Protein AF-A0A7S3CIC9-F1 (afdb_monomer)

Foldseek 3Di:
DLVQLVVLQVVLVVCVVVVVLVSSLVSLVVSLVVLVVCCVPPPDDNLVSLVRGCNLVSLQSNLVSCVVVLVLVSSLVSLVVSLVSLVVNQVVVVVVVVVVCVVPVDDDDDPPRVVVSLLSNLSSLQSNLVSCVSVVVLVVSLVSLVVSLVSCCVRVNDPDPSNVVSVVVSVVSVVVNVVVVVVVVVVVVVVVD

InterPro domains:
  IPR011990 Tetratricopeptide-like helical domain superfamily [G3DSA:1.25.40.10] (1-94)
  IPR011990 Tetratricopeptide-like helical domain superfamily [G3DSA:1.25.40.10] (119-185)
  IPR011990 Tetratricopeptide-like helical domain superfamily [SSF48452] (4-155)
  IPR019734 Tetratricopeptide repeat [SM00028] (5-38)
  IPR019734 Tetratricopeptide repeat [SM00028] (56-89)
  IPR019734 Tetratricopeptide repeat [SM00028] (122-155)

Nearest PDB structures (foldseek):
  5o01-assembly2_B  TM=8.161E-01  e=2.458E-03  Prosthecobacter vanneervenii
  8rtc-assembly2_B  TM=7.709E-01  e=5.037E-03  Bacillus phage phi3T
  6ejn-assembly1_A  TM=7.224E-01  e=4.801E-03  Mus musculus
  3rib-assembly2_B  TM=4.878E-01  e=4.364E-03  Homo sapiens
  5mgx-assembly3_G  TM=6.729E-01  e=1.182E-01  Homo sapiens

Mean predicted aligned error: 8.25 Å

Solvent-accessible surface area (backbone atoms only — not comparable to full-atom values): 10087 Å² total; per-residue (Å²): 111,71,72,52,28,56,49,24,45,52,49,17,56,52,28,45,76,69,68,39,47,70,60,15,47,56,28,39,52,54,18,46,52,51,48,51,50,47,70,76,68,52,93,61,57,70,66,66,47,56,78,73,48,60,63,38,60,52,24,45,53,46,16,57,47,29,44,76,68,69,38,36,72,62,14,31,53,29,16,51,52,18,41,51,49,46,49,53,53,54,50,52,52,52,54,53,52,55,56,57,48,70,77,66,76,62,80,93,67,82,81,78,64,62,63,66,60,56,48,51,46,28,50,25,31,38,49,34,14,53,28,26,46,77,70,66,38,52,72,59,12,53,53,28,24,48,51,17,22,52,49,25,37,75,74,65,29,76,85,32,69,66,21,49,50,36,48,50,50,37,53,53,49,50,55,54,49,51,53,52,53,54,55,50,54,54,52,55,58,67,72,74,111

Radius of gyration: 19.9 Å; Cα contacts (8 Å, |Δi|>4): 188; chains: 1; bounding box: 41×41×66 Å

Sequence (193 aa):
DKYRAVTYNNFACIFRRTKKLRSALSYLEKALEIEYHYLHYSHESVDDCLQVLNPTDIHLNICAILSQMGKHELALQHSMKALILIQDELITKIFTHEQAQIDEGQPVTEIKKPEDRLTVLCIAYHNIAVEQEFLKQYQASLTSYAKAAQSAHKFLGAEHAMTQNLSEVLNQATHKIAQVILKQQSRQKSSAN

pLDDT: mean 83.15, std 16.08, range [35.66, 98.31]

Organism: NCBI:txid1082188

Structure (mmCIF, N/CA/C/O backbone):
data_AF-A0A7S3CIC9-F1
#
_entry.id   AF-A0A7S3CIC9-F1
#
loop_
_atom_site.group_PDB
_atom_site.id
_atom_site.type_symbol
_atom_site.label_atom_id
_atom_site.label_alt_id
_atom_site.label_comp_id
_atom_site.label_asym_id
_atom_site.label_entity_id
_atom_site.label_seq_id
_atom_site.pdbx_PDB_ins_code
_atom_site.Cartn_x
_atom_site.Cartn_y
_atom_site.Cartn_z
_atom_site.occupancy
_atom_site.B_iso_or_equiv
_atom_site.auth_seq_id
_atom_site.auth_comp_id
_atom_site.auth_asym_id
_atom_site.auth_atom_id
_atom_site.pdbx_PDB_model_num
ATOM 1 N N . ASP A 1 1 ? 12.903 -17.703 -15.090 1.00 65.81 1 ASP A N 1
ATOM 2 C CA . ASP A 1 1 ? 12.261 -17.408 -13.784 1.00 65.81 1 ASP A CA 1
ATOM 3 C C . ASP A 1 1 ? 11.392 -16.150 -13.716 1.00 65.81 1 ASP A C 1
ATOM 5 O O . ASP A 1 1 ? 10.373 -16.197 -13.043 1.00 65.81 1 ASP A O 1
ATOM 9 N N . LYS A 1 2 ? 11.665 -15.070 -14.458 1.00 65.44 2 LYS A N 1
ATOM 10 C CA . LYS A 1 2 ? 10.814 -13.855 -14.504 1.00 65.44 2 LYS A CA 1
ATOM 11 C C . LYS A 1 2 ? 9.307 -14.104 -14.732 1.00 65.44 2 LYS A C 1
ATOM 13 O O . LYS A 1 2 ? 8.466 -13.632 -13.974 1.00 65.44 2 LYS A O 1
ATOM 18 N N . TYR A 1 3 ? 8.936 -14.929 -15.717 1.00 75.19 3 TYR A N 1
ATOM 19 C CA . TYR A 1 3 ? 7.525 -15.286 -15.965 1.00 75.19 3 TYR A CA 1
ATOM 20 C C . TYR A 1 3 ? 6.860 -16.021 -14.791 1.00 75.19 3 TYR A C 1
ATOM 22 O O . TYR A 1 3 ? 5.637 -15.989 -14.636 1.00 75.19 3 TYR A O 1
ATOM 30 N N . ARG A 1 4 ? 7.657 -16.669 -13.935 1.00 81.38 4 ARG A N 1
ATOM 31 C CA . ARG A 1 4 ? 7.179 -17.367 -12.742 1.00 81.38 4 ARG A CA 1
ATOM 32 C C . ARG A 1 4 ? 6.761 -16.375 -11.654 1.00 81.38 4 ARG A C 1
ATOM 34 O O . ARG A 1 4 ? 5.729 -16.605 -11.031 1.00 81.38 4 ARG A O 1
ATOM 41 N N . ALA A 1 5 ? 7.478 -15.261 -11.485 1.00 80.38 5 ALA A N 1
ATOM 42 C CA . ALA A 1 5 ? 7.088 -14.192 -10.562 1.00 80.38 5 ALA A CA 1
ATOM 43 C C . ALA A 1 5 ? 5.749 -13.550 -10.969 1.00 80.38 5 ALA A C 1
ATOM 45 O O . ALA A 1 5 ? 4.830 -13.464 -10.153 1.00 80.38 5 ALA A O 1
ATOM 46 N N . VAL A 1 6 ? 5.579 -13.233 -12.259 1.00 80.19 6 VAL A N 1
ATOM 47 C CA . VAL A 1 6 ? 4.303 -12.737 -12.814 1.00 80.19 6 VAL A CA 1
ATOM 48 C C . VAL A 1 6 ? 3.170 -13.744 -12.589 1.00 80.19 6 VAL A C 1
ATOM 50 O O . VAL A 1 6 ? 2.080 -13.386 -12.142 1.00 80.19 6 VAL A O 1
ATOM 53 N N . THR A 1 7 ? 3.436 -15.028 -12.837 1.00 85.38 7 THR A N 1
ATOM 54 C CA . THR A 1 7 ? 2.459 -16.105 -12.612 1.00 85.38 7 THR A CA 1
ATOM 55 C C . THR A 1 7 ? 2.051 -16.198 -11.140 1.00 85.38 7 THR A C 1
ATOM 57 O O . THR A 1 7 ? 0.864 -16.312 -10.834 1.00 85.38 7 THR A O 1
ATOM 60 N N . TYR A 1 8 ? 3.005 -16.103 -10.212 1.00 87.62 8 TYR A N 1
ATOM 61 C CA . TYR A 1 8 ? 2.720 -16.102 -8.779 1.00 87.62 8 TYR A CA 1
ATOM 62 C C . TYR A 1 8 ? 1.931 -14.871 -8.327 1.00 87.62 8 TYR A C 1
ATOM 64 O O . TYR A 1 8 ? 1.008 -15.017 -7.523 1.00 87.62 8 TYR A O 1
ATOM 72 N N . ASN A 1 9 ? 2.207 -13.691 -8.886 1.00 82.56 9 ASN A N 1
ATOM 73 C CA . ASN A 1 9 ? 1.415 -12.488 -8.626 1.00 82.56 9 ASN A CA 1
ATOM 74 C C . ASN A 1 9 ? -0.043 -12.662 -9.102 1.00 82.56 9 ASN A C 1
ATOM 76 O O . ASN A 1 9 ? -0.995 -12.403 -8.362 1.00 82.56 9 ASN A O 1
ATOM 80 N N . ASN A 1 10 ? -0.241 -13.234 -10.293 1.00 85.88 10 ASN A N 1
ATOM 81 C CA . ASN A 1 10 ? -1.576 -13.548 -10.806 1.00 85.88 10 ASN A CA 1
ATOM 82 C C . ASN A 1 10 ? -2.309 -14.579 -9.936 1.00 85.88 10 ASN A C 1
ATOM 84 O O . ASN A 1 10 ? -3.487 -14.391 -9.612 1.00 85.88 10 ASN A O 1
ATOM 88 N N . PHE A 1 11 ? -1.621 -15.637 -9.493 1.00 88.44 11 PHE A N 1
ATOM 89 C CA . PHE A 1 11 ? -2.202 -16.589 -8.548 1.00 88.44 11 PHE A CA 1
ATOM 90 C C . PHE A 1 11 ? -2.595 -15.915 -7.241 1.00 88.44 11 PHE A C 1
ATOM 92 O O . PHE A 1 11 ? -3.697 -16.158 -6.754 1.00 88.44 11 PHE A O 1
ATOM 99 N N . ALA A 1 12 ? -1.764 -15.033 -6.694 1.00 87.75 12 ALA A N 1
ATOM 100 C CA . ALA A 1 12 ? -2.108 -14.301 -5.486 1.00 87.75 12 ALA A CA 1
ATOM 101 C C . ALA A 1 12 ? -3.383 -13.465 -5.649 1.00 87.75 12 ALA A C 1
ATOM 103 O O . ALA A 1 12 ? -4.251 -13.506 -4.776 1.00 87.75 12 ALA A O 1
ATOM 104 N N . CYS A 1 13 ? -3.557 -12.786 -6.786 1.00 84.56 13 CYS A N 1
ATOM 105 C CA . CYS A 1 13 ? -4.791 -12.066 -7.105 1.00 84.56 13 CYS A CA 1
ATOM 106 C C . CYS A 1 13 ? -6.021 -12.990 -7.129 1.00 84.56 13 CYS A C 1
ATOM 108 O O . CYS A 1 13 ? -7.062 -12.650 -6.557 1.00 84.56 13 CYS A O 1
ATOM 110 N N . ILE A 1 14 ? -5.905 -14.178 -7.733 1.00 90.25 14 ILE A N 1
ATOM 111 C CA . ILE A 1 14 ? -6.978 -15.186 -7.750 1.00 90.25 14 ILE A CA 1
ATOM 112 C C . ILE A 1 14 ? -7.270 -15.681 -6.327 1.00 90.25 14 ILE A C 1
ATOM 114 O O . ILE A 1 14 ? -8.418 -15.657 -5.880 1.00 90.25 14 ILE A O 1
ATOM 118 N N . PHE A 1 15 ? -6.241 -16.068 -5.571 1.00 89.62 15 PHE A N 1
ATOM 119 C CA . PHE A 1 15 ? -6.404 -16.570 -4.209 1.00 89.62 15 PHE A CA 1
ATOM 120 C C . PHE A 1 15 ? -6.994 -15.513 -3.268 1.00 89.62 15 PHE A C 1
ATOM 122 O O . PHE A 1 15 ? -7.863 -15.851 -2.459 1.00 89.62 15 PHE A O 1
ATOM 129 N N . ARG A 1 16 ? -6.625 -14.236 -3.438 1.00 86.31 16 ARG A N 1
ATOM 130 C CA . ARG A 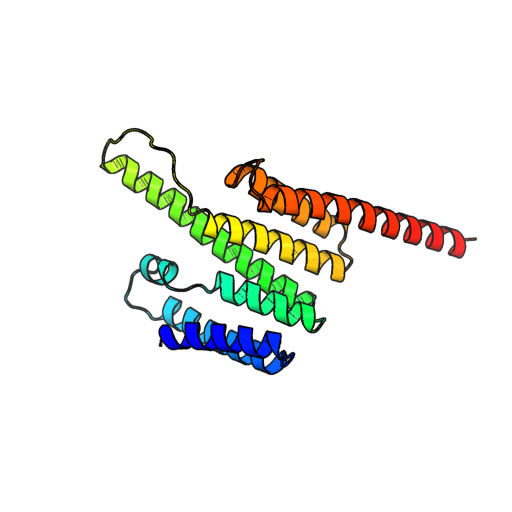1 16 ? -7.226 -13.096 -2.731 1.00 86.31 16 ARG A CA 1
ATOM 131 C C . ARG A 1 16 ? -8.729 -13.005 -3.002 1.00 86.31 16 ARG A C 1
ATOM 133 O O . ARG A 1 16 ? -9.505 -12.923 -2.054 1.00 86.31 16 ARG A O 1
ATOM 140 N N . ARG A 1 17 ? -9.159 -13.114 -4.268 1.00 88.31 17 ARG A N 1
ATOM 141 C CA . ARG A 1 17 ? -10.592 -13.132 -4.642 1.00 88.31 17 ARG A CA 1
ATOM 142 C C . ARG A 1 17 ? -11.339 -14.327 -4.042 1.00 88.31 17 ARG A C 1
ATOM 144 O O . ARG A 1 17 ? -12.485 -14.184 -3.632 1.00 88.31 17 ARG A O 1
ATOM 151 N N . THR A 1 18 ? -10.681 -15.479 -3.910 1.00 91.31 18 THR A N 1
ATOM 152 C CA . THR A 1 18 ? -11.256 -16.675 -3.256 1.00 91.31 18 THR A CA 1
ATOM 153 C C . THR A 1 18 ? -11.174 -16.662 -1.720 1.00 91.31 18 THR A C 1
ATOM 155 O O . THR A 1 18 ? -11.449 -17.680 -1.089 1.00 91.31 18 THR A O 1
ATOM 158 N N . LYS A 1 19 ? -10.777 -15.538 -1.099 1.00 87.38 19 LYS A N 1
ATOM 159 C CA . LYS A 1 19 ? -10.573 -15.374 0.357 1.00 87.38 19 LYS A CA 1
ATOM 160 C C . LYS A 1 19 ? -9.531 -16.317 0.983 1.00 87.38 19 LYS A C 1
ATOM 162 O O . LYS A 1 19 ? -9.429 -16.417 2.205 1.00 87.38 19 LYS A O 1
ATOM 167 N N . LYS A 1 20 ? -8.688 -16.967 0.177 1.00 92.12 20 LYS A N 1
ATOM 168 C CA . LYS A 1 20 ? -7.573 -17.812 0.638 1.00 92.12 20 LYS A CA 1
ATOM 169 C C . LYS A 1 20 ? -6.322 -16.960 0.872 1.00 92.12 20 LYS A C 1
ATOM 171 O O . LYS A 1 20 ? -5.304 -17.120 0.200 1.00 92.12 20 LYS A O 1
ATOM 176 N N . LEU A 1 21 ? -6.408 -16.039 1.834 1.00 92.44 21 LEU A N 1
ATOM 177 C CA . LEU A 1 21 ? -5.408 -14.981 2.050 1.00 92.44 21 LEU A CA 1
ATOM 178 C C . LEU A 1 21 ? -4.006 -15.515 2.377 1.00 92.44 21 LEU A C 1
ATOM 180 O O . LEU A 1 21 ? -3.025 -15.006 1.850 1.00 92.44 21 LEU A O 1
ATOM 184 N N . ARG A 1 22 ? -3.896 -16.588 3.174 1.00 93.00 22 ARG A N 1
ATOM 185 C CA . ARG A 1 22 ? -2.594 -17.207 3.495 1.00 93.00 22 ARG A CA 1
ATOM 186 C C . ARG A 1 22 ? -1.901 -17.788 2.262 1.00 93.00 22 ARG A C 1
ATOM 188 O O . ARG A 1 22 ? -0.700 -17.614 2.096 1.00 93.00 22 ARG A O 1
ATOM 195 N N . SER A 1 23 ? -2.658 -18.457 1.391 1.00 91.75 23 SER A N 1
ATOM 196 C CA . SER A 1 23 ? -2.123 -18.979 0.132 1.00 91.75 23 SER A CA 1
ATOM 197 C C . SER A 1 23 ? -1.699 -17.835 -0.782 1.00 91.75 23 SER A C 1
ATOM 199 O O . SER A 1 23 ? -0.604 -17.881 -1.328 1.00 91.75 23 SER A O 1
ATOM 201 N N . ALA A 1 24 ? -2.525 -16.788 -0.893 1.00 92.62 24 ALA A N 1
ATOM 202 C CA . ALA A 1 24 ? -2.194 -15.597 -1.671 1.00 92.62 24 ALA A CA 1
ATOM 203 C C . ALA A 1 24 ? -0.882 -14.950 -1.201 1.00 92.62 24 ALA A C 1
ATOM 205 O O . ALA A 1 24 ? -0.019 -14.664 -2.026 1.00 92.62 24 ALA A O 1
ATOM 206 N N . LEU A 1 25 ? -0.708 -14.795 0.116 1.00 93.12 25 LEU A N 1
ATOM 207 C CA . LEU A 1 25 ? 0.517 -14.262 0.710 1.00 93.12 25 LEU A CA 1
ATOM 208 C C . LEU A 1 25 ? 1.736 -15.127 0.365 1.00 93.12 25 LEU A C 1
ATOM 210 O O . LEU A 1 25 ? 2.719 -14.597 -0.135 1.00 93.12 25 LEU A O 1
ATOM 214 N N . SER A 1 26 ? 1.639 -16.451 0.525 1.00 94.38 26 SER A N 1
ATOM 215 C CA . SER A 1 26 ? 2.744 -17.365 0.199 1.00 94.38 26 SER A CA 1
ATOM 216 C C . SER A 1 26 ? 3.160 -17.292 -1.275 1.00 94.38 26 SER A C 1
ATOM 218 O O . SER A 1 26 ? 4.343 -17.404 -1.591 1.00 94.38 26 SER A O 1
ATOM 220 N N . TYR A 1 27 ? 2.211 -17.093 -2.196 1.00 93.38 27 TYR A N 1
ATOM 221 C CA . TYR A 1 27 ? 2.549 -16.886 -3.605 1.00 93.38 27 TYR A CA 1
ATOM 222 C C . TYR A 1 27 ? 3.241 -15.542 -3.844 1.00 93.38 27 TYR A C 1
ATOM 224 O O . TYR A 1 27 ? 4.204 -15.507 -4.604 1.00 93.38 27 TYR A O 1
ATOM 232 N N . LEU A 1 28 ? 2.819 -14.461 -3.181 1.00 92.12 28 LEU A N 1
ATOM 233 C CA . LEU A 1 28 ? 3.515 -13.173 -3.296 1.00 92.12 28 LEU A CA 1
ATOM 234 C C . LEU A 1 28 ? 4.910 -13.199 -2.679 1.00 92.12 28 LEU A C 1
ATOM 236 O O . LEU A 1 28 ? 5.813 -12.614 -3.256 1.00 92.12 28 LEU A O 1
ATOM 240 N N . GLU A 1 29 ? 5.110 -13.893 -1.560 1.00 92.69 29 GLU A N 1
ATOM 241 C CA . GLU A 1 29 ? 6.437 -14.069 -0.955 1.00 92.69 29 GLU A CA 1
ATOM 242 C C . GLU A 1 29 ? 7.383 -14.805 -1.914 1.00 92.69 29 GLU A C 1
ATOM 244 O O . GLU A 1 29 ? 8.506 -14.358 -2.125 1.00 92.69 29 GLU A O 1
ATOM 249 N N . LYS A 1 30 ? 6.900 -15.859 -2.587 1.00 91.25 30 LYS A N 1
ATOM 250 C CA . LYS A 1 30 ? 7.663 -16.561 -3.636 1.00 91.25 30 LYS A CA 1
ATOM 251 C C . LYS A 1 30 ? 7.939 -15.685 -4.855 1.00 91.25 30 LYS A C 1
ATOM 253 O O . LYS A 1 30 ? 9.003 -15.796 -5.454 1.00 91.25 30 LYS A O 1
ATOM 258 N N . ALA A 1 31 ? 6.980 -14.848 -5.259 1.00 89.75 31 ALA A N 1
ATOM 259 C CA . ALA A 1 31 ? 7.197 -13.886 -6.336 1.00 89.75 31 ALA A CA 1
ATOM 260 C C . ALA A 1 31 ? 8.296 -12.890 -5.944 1.00 89.75 31 ALA A C 1
ATOM 262 O O . ALA A 1 31 ? 9.228 -12.677 -6.709 1.00 89.75 31 ALA A O 1
ATOM 263 N N . LEU A 1 32 ? 8.218 -12.353 -4.726 1.00 89.19 32 LEU A N 1
ATOM 264 C CA . LEU A 1 32 ? 9.162 -11.380 -4.192 1.00 89.19 32 LEU A CA 1
ATOM 265 C C . LEU A 1 32 ? 10.580 -11.954 -4.063 1.00 89.19 32 LEU A C 1
ATOM 267 O O . LEU A 1 32 ? 11.547 -11.272 -4.382 1.00 89.19 32 LEU A O 1
ATOM 271 N N . GLU A 1 33 ? 10.709 -13.212 -3.638 1.00 88.38 33 GLU A N 1
ATOM 272 C CA . GLU A 1 33 ? 11.991 -13.919 -3.563 1.00 88.38 33 GLU A CA 1
ATOM 273 C C . GLU A 1 33 ? 12.666 -14.024 -4.938 1.00 88.38 33 GLU A C 1
ATOM 275 O O . GLU A 1 33 ? 13.853 -13.729 -5.064 1.00 88.38 33 GLU A O 1
ATOM 280 N N . ILE A 1 34 ? 11.906 -14.375 -5.983 1.00 85.25 34 ILE A N 1
ATOM 281 C CA . ILE A 1 34 ? 12.421 -14.447 -7.359 1.00 85.25 34 ILE A CA 1
ATOM 282 C C . ILE A 1 34 ? 12.885 -13.067 -7.836 1.00 85.25 34 ILE A C 1
ATOM 284 O O . ILE A 1 34 ? 13.943 -12.952 -8.454 1.00 85.25 34 ILE A O 1
ATOM 288 N N . GLU A 1 35 ? 12.109 -12.025 -7.543 1.00 82.25 35 GLU A N 1
ATOM 289 C CA . GLU A 1 35 ? 12.404 -10.660 -7.981 1.00 82.25 35 GLU A CA 1
ATOM 290 C C . GLU A 1 35 ? 13.666 -10.120 -7.300 1.00 82.25 35 GLU A C 1
ATOM 292 O O . GLU A 1 35 ? 14.555 -9.594 -7.969 1.00 82.25 35 GLU A O 1
ATOM 297 N N . TYR A 1 36 ? 13.815 -10.336 -5.989 1.00 82.31 36 TYR A N 1
ATOM 298 C CA . TYR A 1 36 ? 15.044 -9.975 -5.284 1.00 82.31 36 TYR A CA 1
ATOM 299 C C . TYR A 1 36 ? 16.241 -10.804 -5.732 1.00 82.31 36 TYR A C 1
ATOM 301 O O . TYR A 1 36 ? 17.326 -10.248 -5.878 1.00 82.31 36 TYR A O 1
ATOM 309 N N . HIS A 1 37 ? 16.077 -12.104 -5.975 1.00 82.50 37 HIS A N 1
ATOM 310 C CA . HIS A 1 37 ? 17.171 -12.924 -6.485 1.00 82.50 37 HIS A CA 1
ATOM 311 C C . HIS A 1 37 ? 17.685 -12.377 -7.823 1.00 82.50 37 HIS A C 1
ATOM 313 O O . HIS A 1 37 ? 18.890 -12.295 -8.043 1.00 82.50 37 HIS A O 1
ATOM 319 N N . TYR A 1 38 ? 16.785 -11.950 -8.708 1.00 75.12 38 TYR A N 1
ATOM 320 C CA . TYR A 1 38 ? 17.188 -11.352 -9.976 1.00 75.12 38 TYR A CA 1
ATOM 321 C C . TYR A 1 38 ? 17.893 -10.005 -9.775 1.00 75.12 38 TYR A C 1
ATOM 323 O O . TYR A 1 38 ? 18.931 -9.777 -10.387 1.00 75.12 38 TYR A O 1
ATOM 331 N N . LEU A 1 39 ? 17.412 -9.157 -8.860 1.00 70.25 39 LEU A N 1
ATOM 332 C CA . LEU A 1 39 ? 18.057 -7.877 -8.543 1.00 70.25 39 LEU A CA 1
ATOM 333 C C . LEU A 1 39 ? 19.507 -8.032 -8.040 1.00 70.25 39 LEU A C 1
ATOM 335 O O . LEU A 1 39 ? 20.339 -7.181 -8.328 1.00 70.25 39 LEU A O 1
ATOM 339 N N . HIS A 1 40 ? 19.820 -9.103 -7.300 1.00 69.62 40 HIS A N 1
ATOM 340 C CA . HIS A 1 40 ? 21.146 -9.296 -6.692 1.00 69.62 40 HIS A CA 1
ATOM 341 C C . HIS A 1 40 ? 22.135 -10.095 -7.556 1.00 69.62 40 HIS A C 1
ATOM 343 O O . HIS A 1 40 ? 23.341 -9.946 -7.371 1.00 69.62 40 HIS A O 1
ATOM 349 N N . TYR A 1 41 ? 21.653 -10.963 -8.454 1.00 65.88 41 TYR A N 1
ATOM 350 C CA . TYR A 1 41 ? 22.496 -11.934 -9.175 1.00 65.88 41 TYR A CA 1
ATOM 351 C C . TYR A 1 41 ? 22.443 -11.819 -10.704 1.00 65.88 41 TYR A C 1
ATOM 353 O O . TYR A 1 41 ? 23.083 -12.611 -11.397 1.00 65.88 41 TYR A O 1
ATOM 361 N N . SER A 1 42 ? 21.674 -10.881 -11.256 1.00 61.56 42 SER A N 1
ATOM 362 C CA . SER A 1 42 ? 21.683 -10.632 -12.700 1.00 61.56 42 SER A CA 1
ATOM 363 C C . SER A 1 42 ? 22.986 -9.945 -13.130 1.00 61.56 42 SER A C 1
ATOM 365 O O . SER A 1 42 ? 23.517 -9.081 -12.441 1.00 61.56 42 SER A O 1
ATOM 367 N N . HIS A 1 43 ? 23.515 -10.365 -14.284 1.00 56.31 43 HIS A N 1
ATOM 368 C CA . HIS A 1 43 ? 24.653 -9.728 -14.966 1.00 56.31 43 HIS A CA 1
ATOM 369 C C . HIS A 1 43 ? 24.235 -8.501 -15.799 1.00 56.31 43 HIS A C 1
ATOM 371 O O . HIS A 1 43 ? 25.087 -7.841 -16.393 1.00 56.31 43 HIS A O 1
ATOM 377 N N . GLU A 1 44 ? 22.931 -8.238 -15.880 1.00 59.34 44 GLU A N 1
ATOM 378 C CA . GLU A 1 44 ? 22.354 -7.052 -16.507 1.00 59.34 44 GLU A CA 1
ATOM 379 C C . GLU A 1 44 ? 22.549 -5.840 -15.587 1.00 59.34 44 GLU A C 1
ATOM 381 O O . GLU A 1 44 ? 22.735 -5.984 -14.375 1.00 59.34 44 GLU A O 1
ATOM 386 N N . SER A 1 45 ? 22.548 -4.633 -16.159 1.00 57.00 45 S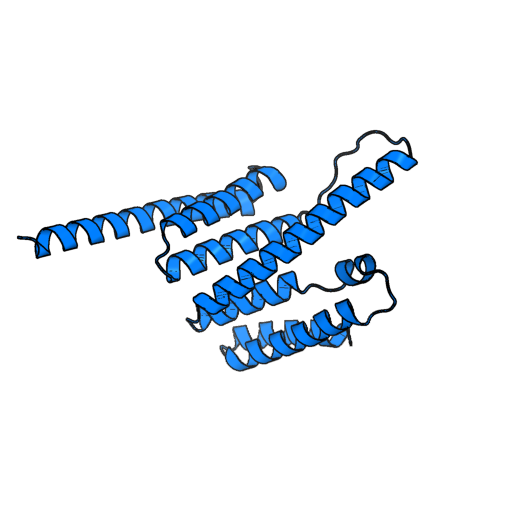ER A N 1
ATOM 387 C CA . SER A 1 45 ? 22.611 -3.427 -15.340 1.00 57.00 45 SER A CA 1
ATOM 388 C C . SER A 1 45 ? 21.411 -3.409 -14.380 1.00 57.00 45 SER A C 1
ATOM 390 O O . SER A 1 45 ? 20.311 -3.835 -14.736 1.00 57.00 45 SER A O 1
ATOM 392 N N . VAL A 1 46 ? 21.610 -2.929 -13.147 1.00 56.56 46 VAL A N 1
ATOM 393 C CA . VAL A 1 46 ? 20.529 -2.828 -12.144 1.00 56.56 46 VAL A CA 1
ATOM 394 C C . VAL A 1 46 ? 19.324 -2.060 -12.716 1.00 56.56 46 VAL A C 1
ATOM 396 O O . VAL A 1 46 ? 18.181 -2.391 -12.404 1.00 56.56 46 VAL A O 1
ATOM 399 N N . ASP A 1 47 ? 19.581 -1.111 -13.619 1.00 53.12 47 ASP A N 1
ATOM 400 C CA . ASP A 1 47 ? 18.580 -0.312 -14.328 1.00 53.12 47 ASP A CA 1
ATOM 401 C C . ASP A 1 47 ? 17.694 -1.142 -15.276 1.00 53.12 47 ASP A C 1
ATOM 403 O O . ASP A 1 47 ? 16.467 -1.019 -15.230 1.00 53.12 47 ASP A O 1
ATOM 407 N N . ASP A 1 48 ? 18.272 -2.045 -16.076 1.00 55.84 48 ASP A N 1
ATOM 408 C CA . ASP A 1 48 ? 17.507 -2.917 -16.987 1.00 55.84 48 ASP A CA 1
ATOM 409 C C . ASP A 1 48 ? 16.641 -3.925 -16.212 1.00 55.84 48 ASP A C 1
ATOM 411 O O . ASP A 1 48 ? 15.510 -4.243 -16.597 1.00 55.84 48 ASP A O 1
ATOM 415 N N . CYS A 1 49 ? 17.139 -4.381 -15.061 1.00 54.38 49 CYS A N 1
ATOM 416 C CA . CYS A 1 49 ? 16.412 -5.267 -14.158 1.00 54.38 49 CYS A CA 1
ATOM 417 C C . CYS A 1 49 ? 15.226 -4.559 -13.489 1.00 54.38 49 CYS A C 1
ATOM 419 O O . CYS A 1 49 ? 14.143 -5.138 -13.391 1.00 54.38 49 CYS A O 1
ATOM 421 N N . LEU A 1 50 ? 15.392 -3.302 -13.066 1.00 52.22 50 LEU A N 1
ATOM 422 C CA . LEU A 1 50 ? 14.340 -2.500 -12.429 1.00 52.22 50 LEU A CA 1
ATOM 423 C C . LEU A 1 50 ? 13.220 -2.084 -13.394 1.00 52.22 50 LEU A C 1
ATOM 425 O O . LEU A 1 50 ? 12.085 -1.902 -12.960 1.00 52.22 50 LEU A O 1
ATOM 429 N N . GLN A 1 51 ? 13.487 -1.977 -14.701 1.00 49.97 51 GLN A N 1
ATOM 430 C CA . GLN A 1 51 ? 12.433 -1.732 -15.703 1.00 49.97 51 GLN A CA 1
ATOM 431 C C . GLN A 1 51 ? 11.475 -2.919 -15.877 1.00 49.97 51 GLN A C 1
ATOM 433 O O . GLN A 1 51 ? 10.364 -2.783 -16.392 1.00 49.97 51 GLN A O 1
ATOM 438 N N . VAL A 1 52 ? 11.925 -4.098 -15.467 1.00 50.19 52 VAL A N 1
ATOM 439 C CA . VAL A 1 52 ? 11.320 -5.389 -15.765 1.00 50.19 52 VAL A CA 1
ATOM 440 C C . VAL A 1 52 ? 10.685 -6.026 -14.528 1.00 50.19 52 VAL A C 1
ATOM 442 O O . VAL A 1 52 ? 9.663 -6.711 -14.644 1.00 50.19 52 VAL A O 1
ATOM 445 N N . LEU A 1 53 ? 11.317 -5.830 -13.376 1.00 60.31 53 LEU A N 1
ATOM 446 C CA . LEU A 1 53 ? 10.898 -6.323 -12.075 1.00 60.31 53 LEU A CA 1
ATOM 447 C C . LEU A 1 53 ? 9.961 -5.311 -11.426 1.00 60.31 53 LEU A C 1
ATOM 449 O O . LEU A 1 53 ? 10.167 -4.104 -11.519 1.00 60.31 53 LEU A O 1
ATOM 453 N N . ASN A 1 54 ? 8.930 -5.788 -10.735 1.00 72.88 54 ASN A N 1
ATOM 454 C CA . ASN A 1 54 ? 7.981 -4.899 -10.068 1.00 72.88 54 ASN A CA 1
ATOM 455 C C . ASN A 1 54 ? 7.799 -5.252 -8.585 1.00 72.88 54 ASN A C 1
ATOM 457 O O . ASN A 1 54 ? 6.684 -5.550 -8.135 1.00 72.88 54 ASN A O 1
ATOM 461 N N . PRO A 1 55 ? 8.895 -5.212 -7.796 1.00 84.44 55 PRO A N 1
ATOM 462 C CA . PRO A 1 55 ? 8.845 -5.484 -6.364 1.00 84.44 55 PRO A CA 1
ATOM 463 C C . PRO A 1 55 ? 7.911 -4.504 -5.645 1.00 84.44 55 PRO A C 1
ATOM 465 O O . PRO A 1 55 ? 7.222 -4.897 -4.704 1.00 84.44 55 PRO A O 1
ATOM 468 N N . THR A 1 56 ? 7.812 -3.259 -6.126 1.00 88.94 56 THR A N 1
ATOM 469 C CA . THR A 1 56 ? 6.867 -2.245 -5.639 1.00 88.94 56 THR A CA 1
ATOM 470 C C . THR A 1 56 ? 5.427 -2.757 -5.648 1.00 88.94 56 THR A C 1
ATOM 472 O O . THR A 1 56 ? 4.773 -2.771 -4.602 1.00 88.94 56 THR A O 1
ATOM 475 N N . ASP A 1 57 ? 4.939 -3.240 -6.791 1.00 88.56 57 ASP A N 1
ATOM 476 C CA . ASP A 1 57 ? 3.556 -3.711 -6.918 1.00 88.56 57 ASP A CA 1
ATOM 477 C C . ASP A 1 57 ? 3.299 -4.965 -6.078 1.00 88.56 57 ASP A C 1
ATOM 479 O O . ASP A 1 57 ? 2.228 -5.120 -5.484 1.00 88.56 57 ASP A O 1
ATOM 483 N N . ILE A 1 58 ? 4.295 -5.850 -5.970 1.00 91.12 58 ILE A N 1
ATOM 484 C CA . ILE A 1 58 ? 4.215 -7.027 -5.100 1.00 91.12 58 ILE A CA 1
ATOM 485 C C . ILE A 1 58 ? 4.082 -6.590 -3.637 1.00 91.12 58 ILE A C 1
ATOM 487 O O . ILE A 1 58 ? 3.212 -7.100 -2.929 1.00 91.12 58 ILE A O 1
ATOM 491 N N . HIS A 1 59 ? 4.868 -5.611 -3.181 1.00 95.12 59 HIS A N 1
ATOM 492 C CA . HIS A 1 59 ? 4.750 -5.058 -1.831 1.00 95.12 59 HIS A CA 1
ATOM 493 C C . HIS A 1 59 ? 3.377 -4.425 -1.568 1.00 95.12 59 HIS A C 1
ATOM 495 O O . HIS A 1 59 ? 2.802 -4.665 -0.502 1.00 95.12 59 HIS A O 1
ATOM 501 N N . LEU A 1 60 ? 2.811 -3.688 -2.528 1.00 94.50 60 LEU A N 1
ATOM 502 C CA . LEU A 1 60 ? 1.457 -3.132 -2.406 1.00 94.50 60 LEU A CA 1
ATOM 503 C C . LEU A 1 60 ? 0.390 -4.233 -2.322 1.00 94.50 60 LEU A C 1
ATOM 505 O O . LEU A 1 60 ? -0.518 -4.161 -1.490 1.00 94.50 60 LEU A O 1
ATOM 509 N N . ASN A 1 61 ? 0.527 -5.295 -3.118 1.00 93.56 61 ASN A N 1
ATOM 510 C CA . ASN A 1 61 ? -0.369 -6.449 -3.060 1.00 93.56 61 ASN A CA 1
ATOM 511 C C . ASN A 1 61 ? -0.257 -7.208 -1.730 1.00 93.56 61 ASN A C 1
ATOM 513 O O . ASN A 1 61 ? -1.285 -7.613 -1.176 1.00 93.56 61 ASN A O 1
ATOM 517 N N . ILE A 1 62 ? 0.959 -7.360 -1.193 1.00 95.56 62 ILE A N 1
ATOM 518 C CA . ILE A 1 62 ? 1.186 -7.950 0.131 1.00 95.56 62 ILE A CA 1
ATOM 519 C C . ILE A 1 62 ? 0.538 -7.081 1.211 1.00 95.56 62 ILE A C 1
ATOM 521 O O . ILE A 1 62 ? -0.172 -7.625 2.056 1.00 95.56 62 ILE A O 1
ATOM 525 N N . CYS A 1 63 ? 0.705 -5.753 1.163 1.00 97.06 63 CYS A N 1
ATOM 526 C CA . CYS A 1 63 ? 0.039 -4.845 2.098 1.00 97.06 63 CYS A CA 1
ATOM 527 C C . CYS A 1 63 ? -1.475 -5.064 2.099 1.00 97.06 63 CYS A C 1
ATOM 529 O O . CYS A 1 63 ? -2.058 -5.296 3.154 1.00 97.06 63 CYS A O 1
ATOM 531 N N . ALA A 1 64 ? -2.109 -5.062 0.923 1.00 95.00 64 ALA A N 1
ATOM 532 C CA . ALA A 1 64 ? -3.552 -5.253 0.818 1.00 95.00 64 ALA A CA 1
ATOM 533 C C . ALA A 1 64 ? -4.014 -6.590 1.431 1.00 95.00 64 ALA A C 1
ATOM 535 O O . ALA A 1 64 ? -5.048 -6.647 2.095 1.00 95.00 64 ALA A O 1
ATOM 536 N N . ILE A 1 65 ? -3.250 -7.672 1.243 1.00 95.31 65 ILE A N 1
ATOM 537 C CA . ILE A 1 65 ? -3.568 -8.981 1.833 1.00 95.31 65 ILE A CA 1
ATOM 538 C C . ILE A 1 65 ? -3.358 -8.980 3.349 1.00 95.31 65 ILE A C 1
ATOM 540 O O . ILE A 1 65 ? -4.218 -9.475 4.074 1.00 95.31 65 ILE A O 1
ATOM 544 N N . LEU A 1 66 ? -2.255 -8.420 3.846 1.00 96.69 66 LEU A N 1
ATOM 545 C CA . LEU A 1 66 ? -1.976 -8.337 5.283 1.00 96.69 66 LEU A CA 1
ATOM 546 C C . LEU A 1 66 ? -3.006 -7.469 6.013 1.00 96.69 66 LEU A C 1
ATOM 548 O O . LEU A 1 66 ? -3.462 -7.855 7.090 1.00 96.69 66 LEU A O 1
ATOM 552 N N . SER A 1 67 ? -3.433 -6.371 5.391 1.00 96.50 67 SER A N 1
ATOM 553 C CA . SER A 1 67 ? -4.515 -5.507 5.870 1.00 96.50 67 SER A CA 1
ATOM 554 C C . SER A 1 67 ? -5.834 -6.276 5.986 1.00 96.50 67 SER A C 1
ATOM 556 O O . SER A 1 67 ? -6.457 -6.294 7.046 1.00 96.50 67 SER A O 1
ATOM 558 N N . GLN A 1 68 ? -6.205 -7.056 4.958 1.00 95.06 68 GLN A N 1
ATOM 559 C CA . GLN A 1 68 ? -7.377 -7.950 5.007 1.00 95.06 68 GLN A CA 1
ATOM 560 C C . GLN A 1 68 ? -7.266 -9.046 6.080 1.00 95.06 68 GLN A C 1
ATOM 562 O O . GLN A 1 68 ? -8.281 -9.562 6.545 1.00 95.06 68 GLN A O 1
ATOM 567 N N . MET A 1 69 ? -6.046 -9.417 6.473 1.00 94.81 69 MET A N 1
ATOM 568 C CA . MET A 1 69 ? -5.779 -10.359 7.564 1.00 94.81 69 MET A CA 1
ATOM 569 C C . MET A 1 69 ? -5.735 -9.690 8.951 1.00 94.81 69 MET A C 1
ATOM 571 O O . MET A 1 69 ? -5.503 -10.394 9.933 1.00 94.81 69 MET A O 1
ATOM 575 N N . GLY A 1 70 ? -5.918 -8.368 9.046 1.00 96.19 70 GLY A N 1
ATOM 576 C CA . GLY A 1 70 ? -5.826 -7.596 10.292 1.00 96.19 70 GLY A CA 1
ATOM 577 C C . GLY A 1 70 ? -4.397 -7.397 10.811 1.00 96.19 70 GLY A C 1
ATOM 578 O O . GLY A 1 70 ? -4.204 -6.994 11.955 1.00 96.19 70 GLY A O 1
ATOM 579 N N . LYS A 1 71 ? -3.377 -7.704 10.000 1.00 97.44 71 LYS A N 1
ATOM 580 C CA . LYS A 1 71 ? -1.955 -7.593 10.360 1.00 97.44 71 LYS A CA 1
ATOM 581 C C . LYS A 1 71 ? -1.406 -6.218 9.968 1.00 97.44 71 LYS A C 1
ATOM 583 O O . LYS A 1 71 ? -0.534 -6.118 9.103 1.00 97.44 71 LYS A O 1
ATOM 588 N N . HIS A 1 72 ? -1.942 -5.170 10.586 1.00 98.00 72 HIS A N 1
ATOM 589 C CA . HIS A 1 72 ? -1.731 -3.784 10.163 1.00 98.00 72 HIS A CA 1
ATOM 590 C C . HIS A 1 72 ? -0.287 -3.285 10.333 1.00 98.00 72 HIS A C 1
ATOM 592 O O . HIS A 1 72 ? 0.195 -2.562 9.463 1.00 98.00 72 HIS A O 1
ATOM 598 N N . GLU A 1 73 ? 0.465 -3.713 11.361 1.00 98.00 73 GLU A N 1
ATOM 599 C CA . GLU A 1 73 ? 1.885 -3.327 11.461 1.00 98.00 73 GLU A CA 1
ATOM 600 C C . GLU A 1 73 ? 2.711 -3.863 10.284 1.00 98.00 73 GLU A C 1
ATOM 602 O O . GLU A 1 73 ? 3.516 -3.138 9.699 1.00 98.00 73 GLU A O 1
ATOM 607 N N . LEU A 1 74 ? 2.494 -5.125 9.903 1.00 97.62 74 LEU A N 1
ATOM 608 C CA . LEU A 1 74 ? 3.203 -5.733 8.776 1.00 97.62 74 LEU A CA 1
ATOM 609 C C . LEU A 1 74 ? 2.750 -5.116 7.446 1.00 97.62 74 LEU A C 1
ATOM 611 O O . LEU A 1 74 ? 3.577 -4.848 6.576 1.00 97.62 74 LEU A O 1
ATOM 615 N N . ALA A 1 75 ? 1.451 -4.848 7.289 1.00 98.00 75 ALA A N 1
ATOM 616 C CA . ALA A 1 75 ? 0.917 -4.171 6.109 1.00 98.00 75 ALA A CA 1
ATOM 617 C C . ALA A 1 75 ? 1.575 -2.792 5.909 1.00 98.00 75 ALA A C 1
ATOM 619 O O . ALA A 1 75 ? 2.061 -2.487 4.814 1.00 98.00 75 ALA A O 1
ATOM 620 N N . LEU A 1 76 ? 1.697 -2.012 6.990 1.00 98.25 76 LEU A N 1
ATOM 621 C CA . LEU A 1 76 ? 2.377 -0.719 6.984 1.00 98.25 76 LEU A CA 1
ATOM 622 C C . LEU A 1 76 ? 3.838 -0.849 6.536 1.00 98.25 76 LEU A C 1
ATOM 624 O O . LEU A 1 76 ? 4.275 -0.105 5.658 1.00 98.25 76 LEU A O 1
ATOM 628 N N . GLN A 1 77 ? 4.582 -1.821 7.074 1.00 97.94 77 GLN A N 1
ATOM 629 C CA . GLN A 1 77 ? 5.972 -2.062 6.670 1.00 97.94 77 GLN A CA 1
ATOM 630 C C . GLN A 1 77 ? 6.101 -2.350 5.169 1.00 97.94 77 GLN A C 1
ATOM 632 O O . GLN A 1 77 ? 6.997 -1.815 4.516 1.00 97.94 77 GLN A O 1
ATOM 637 N N . HIS A 1 78 ? 5.212 -3.171 4.604 1.00 97.50 78 HIS A N 1
ATOM 638 C CA . HIS A 1 78 ? 5.229 -3.463 3.169 1.00 97.50 78 HIS A CA 1
ATOM 639 C C . HIS A 1 78 ? 4.882 -2.232 2.323 1.00 97.50 78 HIS A C 1
ATOM 641 O O . HIS A 1 78 ? 5.550 -1.999 1.318 1.00 97.50 78 HIS A O 1
ATOM 647 N N . SER A 1 79 ? 3.924 -1.401 2.742 1.00 97.50 79 SER A N 1
ATOM 648 C CA . SER A 1 79 ? 3.628 -0.149 2.030 1.00 97.50 79 SER A CA 1
ATOM 649 C C . SER A 1 79 ? 4.768 0.864 2.097 1.00 97.50 79 SER A C 1
ATOM 651 O O . SER A 1 79 ? 5.051 1.529 1.105 1.00 97.50 79 SER A O 1
ATOM 653 N N . MET A 1 80 ? 5.472 0.957 3.228 1.00 97.31 80 MET A N 1
ATOM 654 C CA . MET A 1 80 ? 6.661 1.808 3.343 1.00 97.31 80 MET A CA 1
ATOM 655 C C . MET A 1 80 ? 7.797 1.327 2.435 1.00 97.31 80 MET A C 1
ATOM 657 O O . MET A 1 80 ? 8.438 2.148 1.787 1.00 97.31 80 MET A O 1
ATOM 661 N N . LYS A 1 81 ? 8.019 0.009 2.329 1.00 95.56 81 LYS A N 1
ATOM 662 C CA . LYS A 1 81 ? 8.986 -0.555 1.371 1.00 95.56 81 LYS A CA 1
ATOM 663 C C . LYS A 1 81 ? 8.607 -0.227 -0.073 1.00 95.56 81 LYS A C 1
ATOM 665 O O . LYS A 1 81 ? 9.466 0.215 -0.825 1.00 95.56 81 LYS A O 1
ATOM 670 N N . ALA A 1 82 ? 7.330 -0.379 -0.439 1.00 94.56 82 ALA A N 1
ATOM 671 C CA . ALA A 1 82 ? 6.844 0.016 -1.761 1.00 94.56 82 ALA A CA 1
ATOM 672 C C . ALA A 1 82 ? 7.090 1.506 -2.036 1.00 94.56 82 ALA A C 1
ATOM 674 O O . ALA A 1 82 ? 7.561 1.849 -3.115 1.00 94.56 82 ALA A O 1
ATOM 675 N N . LEU A 1 83 ? 6.824 2.378 -1.053 1.00 94.94 83 LEU A N 1
ATOM 676 C CA . LEU A 1 83 ? 7.072 3.816 -1.167 1.00 94.94 83 LEU A CA 1
ATOM 677 C C . LEU A 1 83 ? 8.556 4.129 -1.414 1.00 94.94 83 LEU A C 1
ATOM 679 O O . LEU A 1 83 ? 8.869 4.960 -2.259 1.00 94.94 83 LEU A O 1
ATOM 683 N N . ILE A 1 84 ? 9.462 3.466 -0.697 1.00 93.31 84 ILE A N 1
ATOM 684 C CA . ILE A 1 84 ? 10.905 3.662 -0.884 1.00 93.31 84 ILE A CA 1
ATOM 685 C C . ILE A 1 84 ? 11.315 3.248 -2.301 1.00 93.31 84 ILE A C 1
ATOM 687 O O . ILE A 1 84 ? 11.960 4.025 -2.994 1.00 93.31 84 ILE A O 1
ATOM 691 N N . LEU A 1 85 ? 10.881 2.067 -2.755 1.00 89.88 85 LEU A N 1
ATOM 692 C CA . LEU A 1 85 ? 11.223 1.544 -4.082 1.00 89.88 85 LEU A CA 1
ATOM 693 C C . LEU A 1 85 ? 10.708 2.438 -5.218 1.00 89.88 85 LEU A C 1
ATOM 695 O O . LEU A 1 85 ? 11.442 2.714 -6.160 1.00 89.88 85 LEU A O 1
ATOM 699 N N . ILE A 1 86 ? 9.461 2.919 -5.136 1.00 89.12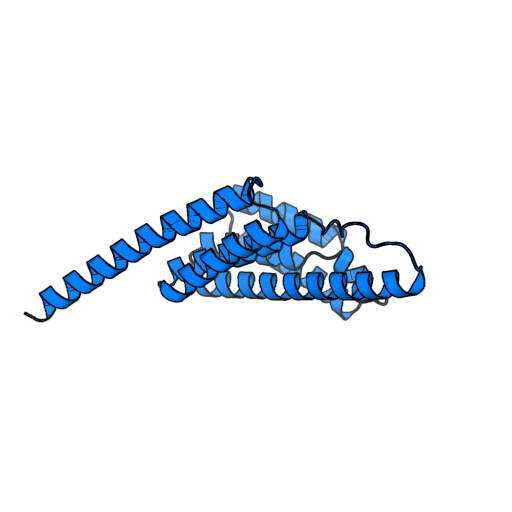 86 ILE A N 1
ATOM 700 C CA . ILE A 1 86 ? 8.905 3.798 -6.177 1.00 89.12 86 ILE A CA 1
ATOM 701 C C . ILE A 1 86 ? 9.568 5.176 -6.182 1.00 89.12 86 ILE A C 1
ATOM 703 O O . ILE A 1 86 ? 9.739 5.764 -7.244 1.00 89.12 86 ILE A O 1
ATOM 707 N N . GLN A 1 87 ? 9.941 5.708 -5.015 1.00 89.69 87 GLN A N 1
ATOM 708 C CA . GLN A 1 87 ? 10.658 6.979 -4.943 1.00 89.69 87 GLN A CA 1
ATOM 709 C C . GLN A 1 87 ? 12.052 6.857 -5.550 1.00 89.69 87 GLN A C 1
ATOM 711 O O . G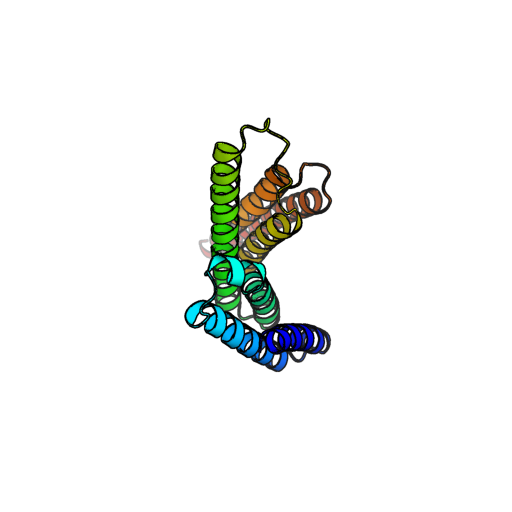LN A 1 87 ? 12.422 7.718 -6.341 1.00 89.69 87 GLN A O 1
ATOM 716 N N . ASP A 1 88 ? 12.780 5.792 -5.219 1.00 86.62 88 ASP A N 1
ATOM 717 C CA . ASP A 1 88 ? 14.106 5.509 -5.770 1.00 86.62 88 ASP A CA 1
ATOM 718 C C . ASP A 1 88 ? 14.055 5.382 -7.300 1.00 86.62 88 ASP A C 1
ATOM 720 O O . ASP A 1 88 ? 14.756 6.097 -8.010 1.00 86.62 88 ASP A O 1
ATOM 724 N N . GLU A 1 89 ? 13.111 4.595 -7.828 1.00 82.81 89 GLU A N 1
ATOM 725 C CA . GLU A 1 89 ? 12.915 4.466 -9.275 1.00 82.81 89 GLU A CA 1
ATOM 726 C C . GLU A 1 89 ? 12.577 5.805 -9.950 1.00 82.81 89 GLU A C 1
ATOM 728 O O . GLU A 1 89 ? 13.106 6.119 -11.017 1.00 82.81 89 GLU A O 1
ATOM 733 N N . LEU A 1 90 ? 11.683 6.606 -9.358 1.00 82.50 90 LEU A N 1
ATOM 734 C CA . LEU A 1 90 ? 11.308 7.903 -9.923 1.00 82.50 90 LEU A CA 1
ATOM 735 C C . LEU A 1 90 ? 12.481 8.888 -9.905 1.00 82.50 90 LEU A C 1
ATOM 737 O O . LEU A 1 90 ? 12.637 9.650 -10.856 1.00 82.50 90 LEU A O 1
ATOM 741 N N . ILE A 1 91 ? 13.302 8.870 -8.854 1.00 81.38 91 ILE A N 1
ATOM 742 C CA . ILE A 1 91 ? 14.503 9.701 -8.742 1.00 81.38 91 ILE A CA 1
ATOM 743 C C . ILE A 1 91 ? 15.510 9.317 -9.832 1.00 81.38 91 ILE A C 1
ATOM 745 O O . ILE A 1 91 ? 15.949 10.189 -10.582 1.00 81.38 91 ILE A O 1
ATOM 749 N N . THR A 1 92 ? 15.810 8.027 -9.985 1.00 76.44 92 THR A N 1
ATOM 750 C CA . THR A 1 92 ? 16.730 7.526 -11.018 1.00 76.44 92 THR A CA 1
ATOM 751 C C . THR A 1 92 ? 16.252 7.880 -12.425 1.00 76.44 92 THR A C 1
ATOM 753 O O . THR A 1 92 ? 17.037 8.341 -13.253 1.00 76.44 92 THR A O 1
ATOM 756 N N . LYS A 1 93 ? 14.946 7.767 -12.698 1.00 71.38 93 LYS A N 1
ATOM 757 C CA . LYS A 1 93 ? 14.367 8.172 -13.991 1.00 71.38 93 LYS A CA 1
ATOM 758 C C . LYS A 1 93 ? 14.485 9.673 -14.252 1.00 71.38 93 LYS A C 1
ATOM 760 O O . LYS A 1 93 ? 14.742 10.071 -15.381 1.00 71.38 93 LYS A O 1
ATOM 765 N N . ILE A 1 94 ? 14.315 10.513 -13.232 1.00 69.25 94 ILE A N 1
ATOM 766 C CA . ILE A 1 94 ? 14.489 11.966 -13.382 1.00 69.25 94 ILE A CA 1
ATOM 767 C C . ILE A 1 94 ? 15.952 12.293 -13.715 1.00 69.25 94 ILE A C 1
ATOM 769 O O . ILE A 1 94 ? 16.197 12.994 -14.692 1.00 69.25 94 ILE A O 1
ATOM 773 N N . PHE A 1 95 ? 16.914 11.725 -12.981 1.00 63.69 95 PHE A N 1
ATOM 774 C CA . PHE A 1 95 ? 18.342 11.970 -13.218 1.00 63.69 95 PHE A CA 1
ATOM 775 C C . PHE A 1 95 ? 18.828 11.462 -14.582 1.00 63.69 95 PHE A C 1
ATOM 777 O O . PHE A 1 95 ? 19.569 12.155 -15.274 1.00 63.69 95 PHE A O 1
ATOM 784 N N . THR A 1 96 ? 18.399 10.272 -15.004 1.00 63.22 96 THR A N 1
ATOM 785 C CA . THR A 1 96 ? 18.781 9.705 -16.312 1.00 63.22 96 THR A CA 1
ATOM 786 C C . THR A 1 96 ? 18.201 10.503 -17.479 1.00 63.22 96 THR A C 1
ATOM 788 O O . THR A 1 96 ? 18.897 10.727 -18.471 1.00 63.22 96 THR A O 1
ATOM 791 N N . HIS A 1 97 ? 16.965 11.001 -17.356 1.00 59.56 97 HIS A N 1
ATOM 792 C CA . HIS A 1 97 ? 16.379 11.894 -18.355 1.00 59.56 97 HIS A CA 1
ATOM 793 C C . HIS A 1 97 ? 17.082 13.255 -18.419 1.00 59.56 97 HIS A C 1
ATOM 795 O O . HIS A 1 97 ? 17.288 13.761 -19.519 1.00 59.56 97 HIS A O 1
ATOM 801 N N . GLU A 1 98 ? 17.497 13.825 -17.285 1.00 56.09 98 GLU A N 1
ATOM 802 C CA . GLU A 1 98 ? 18.297 15.058 -17.265 1.00 56.09 98 GLU A CA 1
ATOM 803 C C . GLU A 1 98 ? 19.665 14.855 -17.940 1.00 56.09 98 GLU A C 1
ATOM 805 O O . GLU A 1 98 ? 20.089 15.698 -18.729 1.00 56.09 98 GLU A O 1
ATOM 810 N N . GLN A 1 99 ? 20.325 13.713 -17.717 1.00 53.44 99 GLN A N 1
ATOM 811 C CA . GLN A 1 99 ? 21.626 13.407 -18.320 1.00 53.44 99 GLN A CA 1
ATOM 812 C C . GLN A 1 99 ? 21.543 13.189 -19.844 1.00 53.44 99 GLN A C 1
ATOM 814 O O . GLN A 1 99 ? 22.396 13.681 -20.579 1.00 53.44 99 GLN A O 1
ATOM 819 N N . ALA A 1 100 ? 20.501 12.501 -20.328 1.00 54.62 100 ALA A N 1
ATOM 820 C CA . ALA A 1 100 ? 20.275 12.272 -21.759 1.00 54.62 100 ALA A CA 1
ATOM 821 C C . ALA A 1 100 ? 19.916 13.564 -22.521 1.00 54.62 100 ALA A C 1
ATOM 823 O O . ALA A 1 100 ? 20.237 13.705 -23.699 1.00 54.62 100 ALA A O 1
ATOM 824 N N . GLN A 1 101 ? 19.284 14.533 -21.850 1.00 51.62 101 GLN A N 1
ATOM 825 C CA . GLN A 1 101 ? 18.935 15.830 -22.442 1.00 51.62 101 GLN A CA 1
ATOM 826 C C . GLN A 1 101 ? 20.131 16.788 -22.577 1.00 51.62 101 GLN A C 1
ATOM 828 O O . GLN A 1 101 ? 20.084 17.694 -23.409 1.00 51.62 101 GLN A O 1
ATOM 833 N N . ILE A 1 102 ? 21.212 16.585 -21.813 1.00 52.25 102 ILE A N 1
ATOM 834 C CA . ILE A 1 102 ? 22.446 17.384 -21.922 1.00 52.25 102 ILE A CA 1
ATOM 835 C C . ILE A 1 102 ? 23.263 16.994 -23.168 1.00 52.25 102 ILE A C 1
ATOM 837 O O . ILE A 1 102 ? 23.930 17.855 -23.740 1.00 52.25 102 ILE A O 1
ATOM 841 N N . ASP A 1 103 ? 23.181 15.738 -23.619 1.00 52.62 103 ASP A N 1
ATOM 842 C CA . ASP A 1 103 ? 24.009 15.213 -24.719 1.00 52.62 103 ASP A CA 1
ATOM 843 C C . ASP A 1 103 ? 23.413 15.476 -26.122 1.00 52.62 103 ASP A C 1
ATOM 845 O O . ASP A 1 103 ? 24.151 15.564 -27.101 1.00 52.62 103 ASP A O 1
ATOM 849 N N . GLU A 1 104 ? 22.090 15.673 -26.246 1.00 53.19 104 GLU A N 1
ATOM 850 C CA . GLU A 1 104 ? 21.420 15.827 -27.556 1.00 53.19 104 GLU A CA 1
ATOM 851 C C . GLU A 1 104 ? 20.949 17.249 -27.921 1.00 53.19 104 GLU A C 1
ATOM 853 O O . GLU A 1 104 ? 20.440 17.459 -29.023 1.00 53.19 104 GLU A O 1
ATOM 858 N N . GLY A 1 105 ? 21.115 18.257 -27.057 1.00 46.97 105 GLY A N 1
ATOM 859 C CA . GLY A 1 105 ? 20.833 19.662 -27.410 1.00 46.97 105 GLY A CA 1
ATOM 860 C C . GLY A 1 105 ? 19.399 19.959 -27.892 1.00 46.97 105 GLY A C 1
ATOM 861 O O . GLY A 1 105 ? 19.171 20.980 -28.546 1.00 46.97 105 GLY A O 1
ATOM 862 N N . GLN A 1 106 ? 18.429 19.085 -27.603 1.00 42.53 106 GLN A N 1
ATOM 863 C CA . GLN A 1 106 ? 17.033 19.255 -28.014 1.00 42.53 106 GLN A CA 1
ATOM 864 C C . GLN A 1 106 ? 16.233 20.111 -27.013 1.00 42.53 106 GLN A C 1
ATOM 866 O O . GLN A 1 106 ? 16.465 20.040 -25.805 1.00 42.53 106 GLN A O 1
ATOM 871 N N . PRO A 1 1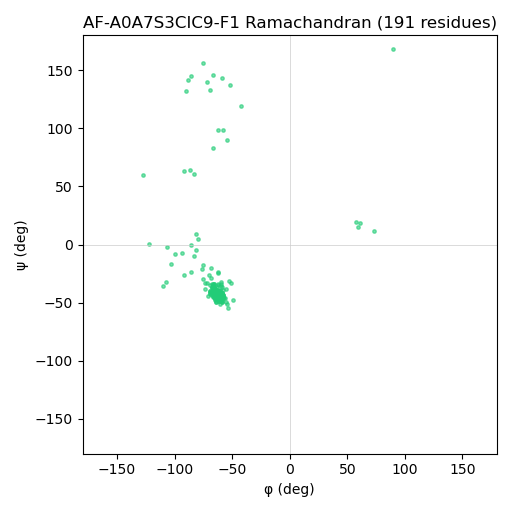07 ? 15.270 20.927 -27.491 1.00 40.09 107 PRO A N 1
ATOM 872 C CA . PRO A 1 107 ? 14.469 21.797 -26.640 1.00 40.09 107 PRO A CA 1
ATOM 873 C C . PRO A 1 107 ? 13.557 20.997 -25.702 1.00 40.09 107 PRO A C 1
ATOM 875 O O . PRO A 1 107 ? 13.029 19.944 -26.062 1.00 40.09 107 PRO A O 1
ATOM 878 N N . VAL A 1 108 ? 13.357 21.558 -24.506 1.00 44.66 108 VAL A N 1
ATOM 879 C CA . VAL A 1 108 ? 12.586 21.025 -23.373 1.00 44.66 108 VAL A CA 1
ATOM 880 C C . VAL A 1 108 ? 11.152 20.682 -23.801 1.00 44.66 108 VAL A C 1
ATOM 882 O O . VAL A 1 108 ? 10.253 21.518 -23.755 1.00 44.66 108 VAL A O 1
ATOM 885 N N . THR A 1 109 ? 10.930 19.452 -24.254 1.00 35.66 109 THR A N 1
ATOM 886 C CA . THR A 1 109 ? 9.591 18.905 -24.484 1.00 35.66 109 THR A CA 1
ATOM 887 C C . THR A 1 109 ? 9.135 18.227 -23.198 1.00 35.66 109 THR A C 1
ATOM 889 O O . THR A 1 109 ? 9.906 17.520 -22.551 1.00 35.66 109 THR A O 1
ATOM 892 N N . GLU A 1 110 ? 7.906 18.534 -22.772 1.00 39.91 110 GLU A N 1
ATOM 893 C CA . GLU A 1 110 ? 7.314 18.097 -21.505 1.00 39.91 110 GLU A CA 1
ATOM 894 C C . GLU A 1 110 ? 7.621 16.628 -21.205 1.00 39.91 110 GLU A C 1
ATOM 896 O O . GLU A 1 110 ? 7.228 15.724 -21.945 1.00 39.91 110 GLU A O 1
ATOM 901 N N . ILE A 1 111 ? 8.314 16.401 -20.088 1.00 45.75 111 ILE A N 1
ATOM 902 C CA . ILE A 1 111 ? 8.580 15.075 -19.539 1.00 45.75 111 ILE A CA 1
ATOM 903 C C . ILE A 1 111 ? 7.218 14.420 -19.290 1.00 45.75 111 ILE A C 1
ATOM 905 O O . ILE A 1 111 ? 6.577 14.683 -18.268 1.00 45.75 111 ILE 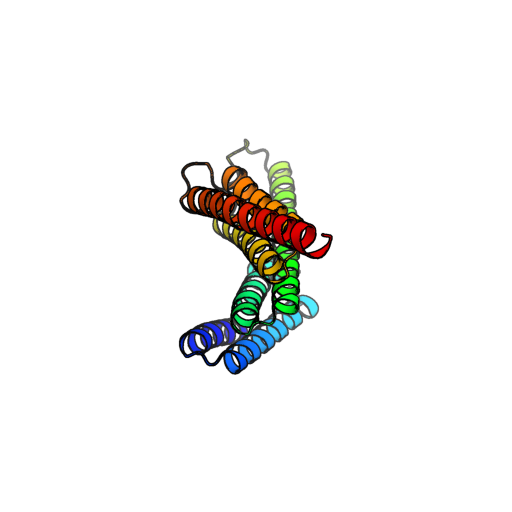A O 1
ATOM 909 N N . LYS A 1 112 ? 6.763 13.563 -20.212 1.00 43.12 112 LYS A N 1
ATOM 910 C CA . LYS A 1 112 ? 5.657 12.636 -19.963 1.00 43.12 112 LYS A CA 1
ATOM 911 C C . LYS A 1 112 ? 6.140 11.638 -18.923 1.00 43.12 112 LYS A C 1
ATOM 913 O O . LYS A 1 112 ? 6.651 10.568 -19.242 1.00 43.12 112 LYS A O 1
ATOM 918 N N . LYS A 1 113 ? 6.042 12.038 -17.655 1.00 53.81 113 LYS A N 1
ATOM 919 C CA . LYS A 1 113 ? 6.258 11.151 -16.515 1.00 53.81 113 LYS A CA 1
ATOM 920 C C . LYS A 1 113 ? 5.363 9.930 -16.735 1.00 53.81 113 LYS A C 1
ATOM 922 O O . LYS A 1 113 ? 4.216 10.123 -17.133 1.00 53.81 113 LYS A O 1
ATOM 927 N N . PRO A 1 114 ? 5.839 8.700 -16.495 1.00 65.50 114 PRO A N 1
ATOM 928 C CA . PRO A 1 114 ? 4.991 7.525 -16.614 1.00 65.50 114 PRO A CA 1
ATOM 929 C C . PRO A 1 114 ? 3.865 7.647 -15.581 1.00 65.50 114 PRO A C 1
ATOM 931 O O . PRO A 1 114 ? 4.075 7.398 -14.391 1.00 65.50 114 PRO A O 1
ATOM 934 N N . GLU A 1 115 ? 2.692 8.096 -16.033 1.00 71.12 115 GLU A N 1
ATOM 935 C CA . GLU A 1 115 ? 1.505 8.377 -15.212 1.00 71.12 115 GLU A CA 1
ATOM 936 C C . GLU A 1 115 ? 1.165 7.181 -14.311 1.00 71.12 115 GLU A C 1
ATOM 938 O O . GLU A 1 115 ? 0.796 7.349 -13.146 1.00 71.12 115 GLU A O 1
ATOM 943 N N . ASP A 1 116 ? 1.427 5.968 -14.801 1.00 78.44 116 ASP A N 1
ATOM 944 C CA . ASP A 1 116 ? 1.278 4.712 -14.072 1.00 78.44 116 ASP A CA 1
ATOM 945 C C . ASP A 1 116 ? 2.140 4.648 -12.800 1.00 78.44 116 ASP A C 1
ATOM 947 O O . ASP A 1 116 ? 1.641 4.315 -11.726 1.00 78.44 116 ASP A O 1
ATOM 951 N N . ARG A 1 117 ? 3.427 5.017 -12.861 1.00 85.12 117 ARG A N 1
ATOM 952 C CA . ARG A 1 117 ? 4.330 4.960 -11.690 1.00 85.12 117 ARG A CA 1
ATOM 953 C C . ARG A 1 117 ? 4.022 6.064 -10.681 1.00 85.12 117 ARG A C 1
ATOM 955 O O . ARG A 1 117 ? 4.104 5.846 -9.473 1.00 85.12 117 ARG A O 1
ATOM 962 N N . LEU A 1 118 ? 3.590 7.231 -11.155 1.00 87.25 118 LEU A N 1
ATOM 963 C CA . LEU A 1 118 ? 3.082 8.295 -10.284 1.00 87.25 118 LEU A CA 1
ATOM 964 C C . LEU A 1 118 ? 1.785 7.877 -9.582 1.00 87.25 118 LEU A C 1
ATOM 966 O O . LEU A 1 118 ? 1.587 8.179 -8.403 1.00 87.25 118 LEU A O 1
ATOM 970 N N . THR A 1 119 ? 0.926 7.134 -10.277 1.00 89.25 119 THR A N 1
ATOM 971 C CA . THR A 1 119 ? -0.270 6.532 -9.686 1.00 89.25 119 THR A CA 1
ATOM 972 C C . THR A 1 119 ? 0.111 5.520 -8.602 1.00 89.25 119 THR A C 1
ATOM 974 O O . THR A 1 119 ? -0.434 5.577 -7.499 1.00 89.25 119 THR A O 1
ATOM 977 N N . VAL A 1 120 ? 1.110 4.666 -8.849 1.00 90.94 120 VAL A N 1
ATOM 978 C CA . VAL A 1 120 ? 1.655 3.724 -7.852 1.00 90.94 120 VAL A CA 1
ATOM 979 C C . VAL A 1 120 ? 2.199 4.452 -6.614 1.00 90.94 120 VAL A C 1
ATOM 981 O O . VAL A 1 120 ? 1.908 4.038 -5.491 1.00 90.94 120 VAL A O 1
ATOM 984 N N . LEU A 1 121 ? 2.905 5.578 -6.784 1.00 92.69 121 LEU A N 1
ATOM 985 C CA . LEU A 1 121 ? 3.357 6.426 -5.669 1.00 92.69 121 LEU A CA 1
ATOM 986 C C . LEU A 1 121 ? 2.180 6.921 -4.814 1.00 92.69 121 LEU A C 1
ATOM 988 O O . LEU A 1 121 ? 2.228 6.862 -3.582 1.00 92.69 121 LEU A O 1
ATOM 992 N N . CYS A 1 122 ? 1.108 7.389 -5.455 1.00 94.31 122 CYS A N 1
ATOM 993 C CA . CYS A 1 122 ? -0.086 7.860 -4.755 1.00 94.31 122 CYS A CA 1
ATOM 994 C C . CYS A 1 122 ? -0.777 6.724 -3.983 1.00 94.31 122 CYS A C 1
ATOM 996 O O . CYS A 1 122 ? -1.174 6.916 -2.831 1.00 94.31 122 CYS A O 1
ATOM 998 N N . ILE A 1 123 ? -0.859 5.529 -4.578 1.00 94.62 123 ILE A N 1
ATOM 999 C CA . ILE A 1 123 ? -1.400 4.325 -3.930 1.00 94.62 123 ILE A CA 1
ATOM 1000 C C . ILE A 1 123 ? -0.555 3.934 -2.712 1.00 94.62 123 ILE A C 1
ATOM 1002 O O . ILE A 1 123 ? -1.112 3.604 -1.666 1.00 94.62 123 ILE A O 1
ATOM 1006 N N . ALA A 1 124 ? 0.776 4.011 -2.801 1.00 96.88 124 ALA A N 1
ATOM 1007 C CA . ALA A 1 124 ? 1.658 3.704 -1.677 1.00 96.88 124 ALA A CA 1
ATOM 1008 C C . ALA A 1 124 ? 1.403 4.635 -0.479 1.00 96.88 124 ALA A C 1
ATOM 1010 O O . ALA A 1 124 ? 1.220 4.156 0.642 1.00 96.88 124 ALA A O 1
ATOM 1011 N N . TYR A 1 125 ? 1.311 5.952 -0.706 1.00 97.94 125 TYR A N 1
ATOM 1012 C CA . TYR A 1 125 ? 0.962 6.901 0.358 1.00 97.94 125 TYR A CA 1
ATOM 1013 C C . TYR A 1 125 ? -0.431 6.656 0.941 1.00 97.94 125 TYR A C 1
ATOM 1015 O O . TYR A 1 125 ? -0.600 6.717 2.160 1.00 97.94 125 TYR A O 1
ATOM 1023 N N . HIS A 1 126 ? -1.416 6.362 0.090 1.00 97.56 126 HIS A N 1
ATOM 1024 C CA . HIS A 1 126 ? -2.770 6.043 0.532 1.00 97.56 126 HIS A CA 1
ATOM 1025 C C . HIS A 1 126 ? -2.791 4.800 1.433 1.00 97.56 126 HIS A C 1
ATOM 1027 O O . HIS A 1 126 ? -3.337 4.858 2.532 1.00 97.56 126 HIS A O 1
ATOM 1033 N N . ASN A 1 127 ? -2.136 3.708 1.028 1.00 97.69 127 ASN A N 1
ATOM 1034 C CA . ASN A 1 127 ? -2.081 2.487 1.832 1.00 97.69 127 ASN A CA 1
ATOM 1035 C C . ASN A 1 127 ? -1.393 2.732 3.184 1.00 97.69 127 ASN A C 1
ATOM 1037 O O . ASN A 1 127 ? -1.900 2.289 4.209 1.00 97.69 127 ASN A O 1
ATOM 1041 N N . ILE A 1 128 ? -0.296 3.501 3.226 1.00 98.31 128 ILE A N 1
ATOM 1042 C CA . ILE A 1 128 ? 0.341 3.912 4.492 1.00 98.31 128 ILE A CA 1
ATOM 1043 C C . ILE A 1 128 ? -0.660 4.637 5.399 1.00 98.31 128 ILE A C 1
ATOM 1045 O O . ILE A 1 128 ? -0.735 4.341 6.592 1.00 98.31 128 ILE A O 1
ATOM 1049 N N . ALA A 1 129 ? -1.434 5.570 4.843 1.00 97.81 129 ALA A N 1
ATOM 1050 C CA . ALA A 1 129 ? -2.406 6.351 5.597 1.00 97.81 129 ALA A CA 1
ATOM 1051 C C . ALA A 1 129 ? -3.527 5.478 6.182 1.00 97.81 129 ALA A C 1
ATOM 1053 O O . ALA A 1 129 ? -3.875 5.636 7.357 1.00 97.81 129 ALA A O 1
ATOM 1054 N N . VAL A 1 130 ? -4.037 4.531 5.390 1.00 97.56 130 VAL A N 1
ATOM 1055 C CA . VAL A 1 130 ? -5.045 3.549 5.809 1.00 97.56 130 VAL A CA 1
ATOM 1056 C C . VAL A 1 130 ? -4.509 2.673 6.941 1.00 97.56 130 VAL A C 1
ATOM 1058 O O . VAL A 1 130 ? -5.158 2.544 7.979 1.00 97.56 130 VAL A O 1
ATOM 1061 N N . GLU A 1 131 ? -3.304 2.114 6.802 1.00 98.31 131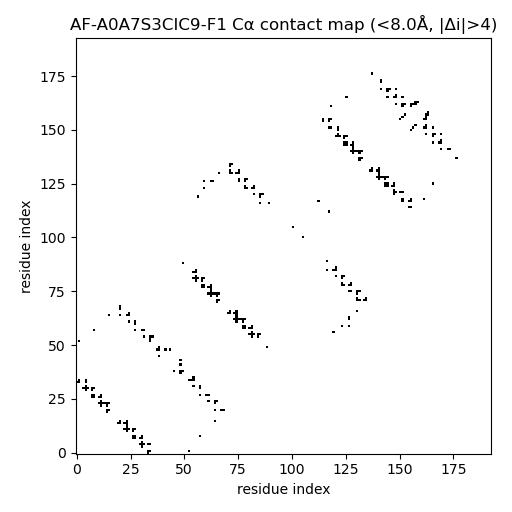 GLU A N 1
ATOM 1062 C CA . GLU A 1 131 ? -2.730 1.264 7.852 1.00 98.31 131 GLU A CA 1
ATOM 1063 C C . GLU A 1 131 ? -2.437 2.052 9.139 1.00 98.31 131 GLU A C 1
ATOM 1065 O O . GLU A 1 131 ? -2.693 1.569 10.241 1.00 98.31 131 GLU A O 1
ATOM 1070 N N . GLN A 1 132 ? -1.982 3.304 9.032 1.00 98.06 132 GLN A N 1
ATOM 1071 C CA . GLN A 1 132 ? -1.829 4.193 10.190 1.00 98.06 132 GLN A CA 1
ATOM 1072 C C . GLN A 1 132 ? -3.166 4.480 10.887 1.00 98.06 132 GLN A C 1
ATOM 1074 O O . GLN A 1 132 ? -3.202 4.585 12.116 1.00 98.06 132 GLN A O 1
ATOM 1079 N N . GLU A 1 133 ? -4.266 4.580 10.136 1.00 95.69 133 GLU A N 1
ATOM 1080 C CA . GLU A 1 133 ? -5.610 4.737 10.695 1.00 95.69 133 GLU A CA 1
ATOM 1081 C C . GLU A 1 133 ? -6.022 3.500 11.504 1.00 95.69 133 GLU A C 1
ATOM 1083 O O . GLU A 1 133 ? -6.464 3.636 12.648 1.00 95.69 133 GLU A O 1
ATOM 1088 N N . PHE A 1 134 ? -5.802 2.295 10.962 1.00 96.44 134 PHE A N 1
ATOM 1089 C CA . PHE A 1 134 ? -6.039 1.038 11.681 1.00 96.44 134 PHE A CA 1
ATOM 1090 C C . PHE A 1 134 ? -5.206 0.931 12.966 1.00 96.44 134 PHE A C 1
ATOM 1092 O O . PHE A 1 134 ? -5.704 0.473 13.997 1.00 96.44 134 PHE A O 1
ATOM 1099 N N . LEU A 1 135 ? -3.967 1.430 12.940 1.00 96.81 135 LEU A N 1
ATOM 1100 C CA . LEU A 1 135 ? -3.068 1.493 14.097 1.00 96.81 135 LEU A CA 1
ATOM 1101 C C . LEU A 1 135 ? -3.358 2.671 15.046 1.00 96.81 135 LEU A C 1
ATOM 1103 O O . LEU A 1 135 ? -2.622 2.875 16.012 1.00 96.81 135 LEU A O 1
ATOM 1107 N N . LYS A 1 136 ? -4.425 3.448 14.806 1.00 95.19 136 LYS A N 1
ATOM 1108 C CA . LYS A 1 136 ? -4.833 4.631 15.593 1.00 95.19 136 LYS A CA 1
ATOM 1109 C C . LYS A 1 136 ? -3.789 5.754 15.627 1.00 95.19 136 LYS A C 1
ATOM 1111 O O . LYS A 1 136 ? -3.856 6.647 16.472 1.00 95.19 136 LYS A O 1
ATOM 1116 N N . GLN A 1 137 ? -2.844 5.751 14.692 1.00 95.94 137 GLN A N 1
ATOM 1117 C CA . GLN A 1 137 ? -1.831 6.791 14.519 1.00 95.94 137 GLN A CA 1
ATOM 1118 C C . GLN A 1 137 ? -2.415 7.947 13.699 1.00 95.94 137 GLN A C 1
ATOM 1120 O O . GLN A 1 137 ? -1.953 8.266 12.605 1.00 95.94 137 G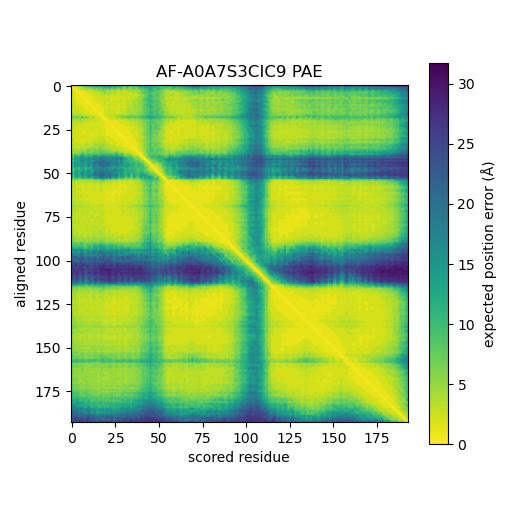LN A O 1
ATOM 1125 N N . TYR A 1 138 ? -3.474 8.569 14.217 1.00 95.00 138 TYR A N 1
ATOM 1126 C CA . TYR A 1 138 ? -4.331 9.466 13.441 1.00 95.00 138 TYR A CA 1
ATOM 1127 C C . TYR A 1 138 ? -3.608 10.687 12.860 1.00 95.00 138 TYR A C 1
ATOM 1129 O O . TYR A 1 138 ? -3.840 11.046 11.708 1.00 95.00 138 TYR A O 1
ATOM 1137 N N . GLN A 1 139 ? -2.694 11.298 13.618 1.00 93.62 139 GLN A N 1
ATOM 1138 C CA . GLN A 1 139 ? -1.930 12.452 13.134 1.00 93.62 139 GLN A CA 1
ATOM 1139 C C . GLN A 1 139 ? -1.018 12.080 11.953 1.00 93.62 139 GLN A C 1
ATOM 1141 O O . GLN A 1 139 ? -0.920 12.818 10.969 1.00 93.62 139 GLN A O 1
ATOM 1146 N N . ALA A 1 140 ? -0.368 10.916 12.038 1.00 96.25 140 ALA A N 1
ATOM 1147 C CA . ALA A 1 140 ? 0.469 10.400 10.963 1.00 96.25 140 ALA A CA 1
ATOM 1148 C C . ALA A 1 140 ? -0.382 10.032 9.738 1.00 96.25 140 ALA A C 1
ATOM 1150 O O . ALA A 1 140 ? -0.041 10.431 8.628 1.00 96.25 140 ALA A O 1
ATOM 1151 N N . SER A 1 141 ? -1.529 9.378 9.958 1.00 96.94 141 SER A N 1
ATOM 1152 C CA . SER A 1 141 ? -2.486 9.001 8.911 1.00 96.94 141 SER A CA 1
ATOM 1153 C C . SER A 1 141 ? -2.941 10.207 8.083 1.00 96.94 141 SER A C 1
ATOM 1155 O O . SER A 1 141 ? -2.810 10.190 6.860 1.00 96.94 141 SER A O 1
ATOM 1157 N N . LEU A 1 142 ? -3.365 11.304 8.725 1.00 96.44 142 LEU A N 1
ATOM 1158 C CA . LEU A 1 142 ? -3.760 12.533 8.018 1.00 96.44 142 LEU A CA 1
ATOM 1159 C C . LEU A 1 142 ? -2.617 13.139 7.204 1.00 96.44 142 LEU A C 1
ATOM 1161 O O . LEU A 1 142 ? -2.821 13.574 6.073 1.00 96.44 142 LEU A O 1
ATOM 1165 N N . THR A 1 143 ? -1.403 13.126 7.755 1.00 97.19 143 THR A N 1
ATOM 1166 C CA . THR A 1 143 ? -0.214 13.603 7.038 1.00 97.19 143 THR A CA 1
ATOM 1167 C C . THR A 1 143 ? 0.047 12.757 5.788 1.00 97.19 143 THR A C 1
ATOM 1169 O O . THR A 1 143 ? 0.373 13.293 4.730 1.00 97.19 143 THR A O 1
ATOM 1172 N N . SER A 1 144 ? -0.120 11.438 5.885 1.00 97.81 144 SER A N 1
ATOM 1173 C CA . SER A 1 144 ? 0.059 10.512 4.764 1.00 97.81 144 SER A CA 1
ATOM 1174 C C . SER A 1 144 ? -1.039 10.661 3.702 1.00 97.81 144 SER A C 1
ATOM 1176 O O . SER A 1 144 ? -0.715 10.724 2.516 1.00 97.81 144 SER A O 1
ATOM 1178 N N . TYR A 1 145 ? -2.311 10.815 4.094 1.00 97.69 145 TYR A N 1
ATOM 1179 C CA . TYR A 1 145 ? -3.402 11.115 3.153 1.00 97.69 145 TYR A CA 1
ATOM 1180 C C . TYR A 1 145 ? -3.177 12.448 2.432 1.00 97.69 145 TYR A C 1
ATOM 1182 O O . TYR A 1 145 ? -3.353 12.529 1.216 1.00 97.69 145 TYR A O 1
ATOM 1190 N N . ALA A 1 146 ? -2.732 13.480 3.155 1.00 96.69 146 ALA A N 1
ATOM 1191 C CA . ALA A 1 146 ? -2.422 14.779 2.567 1.00 96.69 146 ALA A CA 1
ATOM 1192 C C . ALA A 1 146 ? -1.298 14.671 1.530 1.00 96.69 146 ALA A C 1
ATOM 1194 O O . ALA A 1 146 ? -1.418 15.220 0.436 1.00 96.69 146 ALA A O 1
ATOM 1195 N N . LYS A 1 147 ? -0.244 13.897 1.823 1.00 96.12 147 LYS A N 1
ATOM 1196 C CA . LYS A 1 147 ? 0.831 13.615 0.859 1.00 96.12 147 LYS A CA 1
ATOM 1197 C C . LYS A 1 147 ? 0.328 12.876 -0.380 1.00 96.12 147 LYS A C 1
ATOM 1199 O O . LYS A 1 147 ? 0.762 13.219 -1.479 1.00 96.12 147 LYS A O 1
ATOM 1204 N N . ALA A 1 148 ? -0.583 11.911 -0.232 1.00 95.25 148 ALA A N 1
ATOM 1205 C CA . ALA A 1 148 ? -1.182 11.208 -1.368 1.00 95.25 148 ALA A CA 1
ATOM 1206 C C . ALA A 1 148 ? -1.943 12.179 -2.288 1.00 95.25 148 ALA A C 1
ATOM 1208 O O . ALA A 1 148 ? -1.667 12.237 -3.486 1.00 95.25 148 ALA A O 1
ATOM 1209 N N . ALA A 1 149 ? -2.841 12.994 -1.723 1.00 95.00 149 ALA A N 1
ATOM 1210 C CA . ALA A 1 149 ? -3.641 13.957 -2.480 1.00 95.00 149 ALA A CA 1
ATOM 1211 C C . ALA A 1 149 ? -2.783 15.066 -3.113 1.00 95.00 149 ALA A C 1
ATOM 1213 O O . ALA A 1 149 ? -2.958 15.392 -4.286 1.00 95.00 149 ALA A O 1
ATOM 1214 N N . GLN A 1 150 ? -1.805 15.603 -2.374 1.00 94.38 150 GLN A N 1
ATOM 1215 C CA . GLN A 1 150 ? -0.879 16.616 -2.884 1.00 94.38 150 GLN A CA 1
ATOM 1216 C C . GLN A 1 150 ? -0.026 16.070 -4.034 1.00 94.38 150 GLN A C 1
ATOM 1218 O O . GLN A 1 150 ? 0.176 16.766 -5.029 1.00 94.38 150 GLN A O 1
ATOM 1223 N N . SER A 1 151 ? 0.466 14.833 -3.914 1.00 90.19 151 SER A N 1
ATOM 1224 C CA . SER A 1 151 ? 1.252 14.188 -4.971 1.00 90.19 151 SER A CA 1
ATOM 1225 C C . SER A 1 151 ? 0.402 13.967 -6.221 1.00 90.19 151 SER A C 1
ATOM 1227 O O . SER A 1 151 ? 0.833 14.327 -7.312 1.00 90.19 151 SER A O 1
ATOM 1229 N N . ALA A 1 152 ? -0.827 13.469 -6.068 1.00 91.50 152 ALA A N 1
ATOM 1230 C CA . ALA A 1 152 ? -1.748 13.292 -7.186 1.00 91.50 152 ALA A CA 1
ATOM 1231 C C . ALA A 1 152 ? -2.062 14.627 -7.878 1.00 91.50 152 ALA A C 1
ATOM 1233 O O . ALA A 1 152 ? -1.924 14.736 -9.092 1.00 91.50 152 ALA A O 1
ATOM 1234 N N . HIS A 1 153 ? -2.357 15.680 -7.113 1.00 91.62 153 HIS A N 1
ATOM 1235 C CA . HIS A 1 153 ? -2.607 17.007 -7.673 1.00 91.62 153 HIS A CA 1
ATOM 1236 C C . HIS A 1 153 ? -1.390 17.567 -8.420 1.00 91.62 153 HIS A C 1
ATOM 1238 O O . HIS A 1 153 ? -1.528 18.085 -9.525 1.00 91.62 153 HIS A O 1
ATOM 1244 N N . LYS A 1 154 ? -0.190 17.425 -7.843 1.00 89.00 154 LYS A N 1
ATOM 1245 C CA . LYS A 1 154 ? 1.061 17.915 -8.436 1.00 89.00 154 LYS A CA 1
ATOM 1246 C C . LYS A 1 154 ? 1.455 17.162 -9.708 1.00 89.00 154 LYS A C 1
ATOM 1248 O O . LYS A 1 154 ? 2.062 17.760 -10.591 1.00 89.00 154 LYS A O 1
ATOM 1253 N N . PHE A 1 155 ? 1.205 15.855 -9.766 1.00 85.19 155 PHE A N 1
ATOM 1254 C CA . PHE A 1 155 ? 1.759 14.995 -10.813 1.00 85.19 155 PHE A CA 1
ATOM 1255 C C . PHE A 1 155 ? 0.749 14.531 -11.862 1.00 85.19 155 PHE A C 1
ATOM 1257 O O . PHE A 1 155 ? 1.144 14.364 -13.008 1.00 85.19 155 PHE A O 1
ATOM 1264 N N . LEU A 1 156 ? -0.515 14.330 -11.487 1.00 85.75 156 LEU A N 1
ATOM 1265 C CA . LEU A 1 156 ? -1.592 13.875 -12.377 1.00 85.75 156 LEU A CA 1
ATOM 1266 C C . LEU A 1 156 ? -2.531 15.024 -12.781 1.00 85.75 156 LEU A C 1
ATOM 1268 O O . LEU A 1 156 ? -3.282 14.904 -13.742 1.00 85.75 156 LEU A O 1
ATOM 1272 N N . GLY A 1 157 ? -2.498 16.141 -12.049 1.00 87.62 157 GLY A N 1
ATOM 1273 C CA . GLY A 1 157 ? -3.357 17.299 -12.282 1.00 87.62 157 GLY A CA 1
ATOM 1274 C C . GLY A 1 157 ? -4.686 17.241 -11.524 1.00 87.62 157 GLY A C 1
ATOM 1275 O O . GLY A 1 157 ? -5.066 16.227 -10.933 1.00 87.62 157 GLY A O 1
ATOM 1276 N N . ALA A 1 158 ? -5.392 18.375 -11.514 1.00 87.19 158 ALA A N 1
ATOM 1277 C CA . ALA A 1 158 ? -6.617 18.570 -10.735 1.00 87.19 158 ALA A CA 1
ATOM 1278 C C . ALA A 1 158 ? -7.831 17.804 -11.287 1.00 87.19 158 ALA A C 1
ATOM 1280 O O . ALA A 1 158 ? -8.682 17.362 -10.517 1.00 87.19 158 ALA A O 1
ATOM 1281 N N . GLU A 1 159 ? -7.906 17.637 -12.608 1.00 89.00 159 GLU A N 1
ATOM 1282 C CA . GLU A 1 159 ? -9.033 16.977 -13.281 1.00 89.00 159 GLU A CA 1
ATOM 1283 C C . GLU A 1 159 ? -8.919 15.447 -13.288 1.00 89.00 159 GLU A C 1
ATOM 1285 O O . GLU A 1 159 ? -9.874 14.750 -13.624 1.00 89.00 159 GLU A O 1
ATOM 1290 N N . HIS A 1 160 ? -7.769 14.903 -12.885 1.00 89.81 160 HIS A N 1
ATOM 1291 C CA . HIS A 1 160 ? -7.550 13.466 -12.896 1.00 89.81 160 HIS A CA 1
ATOM 1292 C C . HIS A 1 160 ? -8.407 12.759 -11.834 1.00 89.81 160 HIS A C 1
ATOM 1294 O O . HIS A 1 160 ? -8.416 13.139 -10.659 1.00 89.81 160 HIS A O 1
ATOM 1300 N N . ALA A 1 161 ? -9.073 11.667 -12.222 1.00 89.69 161 ALA A N 1
ATOM 1301 C CA . ALA A 1 161 ? -10.003 10.931 -11.359 1.00 89.69 161 ALA A CA 1
ATOM 1302 C C . ALA A 1 161 ? -9.363 10.470 -10.033 1.00 89.69 161 ALA A C 1
ATOM 1304 O O . ALA A 1 161 ? -9.985 10.552 -8.974 1.00 89.69 161 ALA A O 1
ATOM 1305 N N . MET A 1 162 ? -8.094 10.042 -10.067 1.00 89.25 162 MET A N 1
ATOM 1306 C CA . MET A 1 162 ? -7.342 9.674 -8.857 1.00 89.25 162 MET A CA 1
ATOM 1307 C C . MET A 1 162 ? -7.160 10.861 -7.899 1.00 89.25 162 MET A C 1
ATOM 1309 O O . MET A 1 162 ? -7.285 10.695 -6.689 1.00 89.25 162 MET A O 1
ATOM 1313 N N . THR A 1 163 ? -6.892 12.062 -8.419 1.00 91.75 163 THR A N 1
ATOM 1314 C CA . THR A 1 163 ? -6.697 13.270 -7.602 1.00 91.75 163 THR A CA 1
ATOM 1315 C C . THR A 1 163 ? -7.980 13.642 -6.871 1.00 91.75 163 THR A C 1
ATOM 1317 O O . THR A 1 163 ? -7.947 13.936 -5.674 1.00 91.75 163 THR A O 1
ATOM 1320 N N . GLN A 1 164 ? -9.114 13.583 -7.572 1.00 94.25 164 GLN A N 1
ATOM 1321 C CA . GLN A 1 164 ? -10.429 13.850 -6.992 1.00 94.25 164 GLN A CA 1
ATOM 1322 C C . GLN A 1 164 ? -10.764 12.822 -5.907 1.00 94.25 164 GLN A C 1
ATOM 1324 O O . GLN A 1 164 ? -11.112 13.204 -4.791 1.00 94.25 164 GLN A O 1
ATOM 1329 N N . ASN A 1 165 ? -10.548 11.535 -6.195 1.00 95.00 165 ASN A N 1
ATOM 1330 C CA . ASN A 1 165 ? -10.766 10.452 -5.238 1.00 95.00 165 ASN A CA 1
ATOM 1331 C C . ASN A 1 165 ? -9.910 10.630 -3.970 1.00 95.00 165 ASN A C 1
ATOM 1333 O O . ASN A 1 165 ? -10.437 10.627 -2.862 1.00 95.00 165 ASN A O 1
ATOM 1337 N N . LEU A 1 166 ? -8.603 10.873 -4.108 1.00 94.50 166 LEU A N 1
ATOM 1338 C CA . LEU A 1 166 ? -7.712 11.042 -2.953 1.00 94.50 166 LEU A CA 1
ATOM 1339 C C . LEU A 1 166 ? -8.036 12.290 -2.127 1.00 94.50 166 LEU A C 1
ATOM 1341 O O . LEU A 1 166 ? -7.914 12.260 -0.902 1.00 94.50 166 LEU A O 1
ATOM 1345 N N . SER A 1 167 ? -8.478 13.367 -2.776 1.00 94.75 167 SER A N 1
ATOM 1346 C CA . SER A 1 167 ? -8.958 14.572 -2.089 1.00 94.75 167 SER A CA 1
ATOM 1347 C C . SER A 1 167 ? -10.221 14.282 -1.277 1.00 94.75 167 SER A C 1
ATOM 1349 O O . SER A 1 167 ? -10.339 14.704 -0.126 1.00 94.75 167 SER A O 1
ATOM 1351 N N . GLU A 1 168 ? -11.150 13.513 -1.845 1.00 95.56 168 GLU A N 1
ATOM 1352 C CA . GLU A 1 168 ? -12.361 13.089 -1.150 1.00 95.56 168 GLU A CA 1
ATOM 1353 C C . GLU A 1 168 ? -12.040 12.177 0.043 1.00 95.56 168 GLU A C 1
ATOM 1355 O O . GLU A 1 168 ? -12.518 12.421 1.152 1.00 95.56 168 GLU A O 1
ATOM 1360 N N . VAL A 1 169 ? -11.169 11.184 -0.149 1.00 95.31 169 VAL A N 1
ATOM 1361 C CA . VAL A 1 169 ? -10.710 10.283 0.917 1.00 95.31 169 VAL A CA 1
ATOM 1362 C C . VAL A 1 169 ? -10.056 11.063 2.059 1.00 95.31 169 VAL A C 1
ATOM 1364 O O . VAL A 1 169 ? -10.355 10.799 3.223 1.00 95.31 169 VAL A O 1
ATOM 1367 N N . LEU A 1 170 ? -9.208 12.053 1.759 1.00 95.88 170 LEU A N 1
ATOM 1368 C CA . LEU A 1 170 ? -8.598 12.916 2.775 1.00 95.88 170 LEU A CA 1
ATOM 1369 C C . LEU A 1 170 ? -9.659 13.673 3.588 1.00 95.88 170 LEU A C 1
ATOM 1371 O O . LEU A 1 170 ? -9.572 13.726 4.819 1.00 95.88 170 LEU A O 1
ATOM 1375 N N . ASN A 1 171 ? -10.674 14.234 2.928 1.00 95.62 171 ASN A N 1
ATOM 1376 C CA . ASN A 1 171 ? -11.763 14.940 3.605 1.00 95.62 171 ASN A CA 1
ATOM 1377 C C . ASN A 1 171 ? -12.558 13.994 4.516 1.00 95.62 171 ASN A C 1
ATOM 1379 O O . ASN A 1 171 ? -12.782 14.298 5.692 1.00 95.62 171 ASN A O 1
ATOM 1383 N N . GLN A 1 172 ? -12.927 12.815 4.008 1.00 94.94 172 GLN A N 1
ATOM 1384 C CA . GLN A 1 172 ? -13.636 11.792 4.780 1.00 94.94 172 GLN A CA 1
ATOM 1385 C C . GLN A 1 172 ? -12.821 11.338 6.002 1.00 94.94 172 GLN A C 1
ATOM 1387 O O . GLN A 1 172 ? -13.350 11.291 7.119 1.00 94.94 172 GLN A O 1
ATOM 1392 N N . ALA A 1 173 ? -11.525 11.067 5.820 1.00 93.31 173 ALA A N 1
ATOM 1393 C CA . ALA A 1 173 ? -10.617 10.681 6.897 1.00 93.31 173 ALA A CA 1
ATOM 1394 C C . ALA A 1 173 ? -10.489 11.788 7.955 1.00 93.31 173 ALA A C 1
ATOM 1396 O O . ALA A 1 173 ? -10.575 11.508 9.151 1.00 93.31 173 ALA A O 1
ATOM 1397 N N . THR A 1 174 ? -10.374 13.050 7.532 1.00 94.00 174 THR A N 1
ATOM 1398 C CA . THR A 1 174 ? -10.300 14.216 8.429 1.00 94.00 174 THR A CA 1
ATOM 1399 C C . THR A 1 174 ? -11.530 14.312 9.325 1.00 94.00 174 THR A C 1
ATOM 1401 O O . THR A 1 174 ? -11.400 14.401 10.549 1.00 94.00 174 THR A O 1
ATOM 1404 N N . HIS A 1 175 ? -12.732 14.214 8.750 1.00 94.38 175 HIS A N 1
ATOM 1405 C CA . HIS A 1 175 ? -13.972 14.236 9.526 1.00 94.38 175 HIS A CA 1
ATOM 1406 C C . HIS A 1 175 ? -14.079 13.049 10.488 1.00 94.38 175 HIS A C 1
ATOM 1408 O O . HIS A 1 175 ? -14.409 13.232 11.664 1.00 94.38 175 HIS A O 1
ATOM 1414 N N . LYS A 1 176 ? -13.772 11.836 10.017 1.00 93.50 176 LYS A N 1
ATOM 1415 C CA . LYS A 1 176 ? -13.824 10.614 10.830 1.00 93.50 176 LYS A CA 1
ATOM 1416 C C . LYS A 1 176 ? -12.870 10.690 12.023 1.00 93.50 176 LYS A C 1
ATOM 1418 O O . LYS A 1 176 ? -13.268 10.413 13.156 1.00 93.50 176 LYS A O 1
ATOM 1423 N N . ILE A 1 177 ? -11.628 11.099 11.781 1.00 92.00 177 ILE A N 1
ATOM 1424 C CA . ILE A 1 177 ? -10.591 11.221 12.807 1.00 92.00 177 ILE A CA 1
ATOM 1425 C C . ILE A 1 177 ? -10.955 12.309 13.822 1.00 92.00 177 ILE A C 1
ATOM 1427 O O . ILE A 1 177 ? -10.870 12.062 15.027 1.00 92.00 177 ILE A O 1
ATOM 1431 N N . ALA A 1 178 ? -11.442 13.468 13.371 1.00 91.69 178 ALA A N 1
ATOM 1432 C CA . ALA A 1 178 ? -11.892 14.533 14.266 1.00 91.69 178 ALA A CA 1
ATOM 1433 C C . ALA A 1 178 ? -13.001 14.049 15.218 1.00 91.69 178 ALA A C 1
ATOM 1435 O O . ALA A 1 178 ? -12.926 14.269 16.429 1.00 91.69 178 ALA A O 1
ATOM 1436 N N . GLN A 1 179 ? -13.994 13.312 14.706 1.00 91.50 179 GLN A N 1
ATOM 1437 C CA . GLN A 1 179 ? -15.056 12.732 15.536 1.00 91.50 179 GLN A CA 1
ATOM 1438 C C . GLN A 1 179 ? -14.521 11.731 16.569 1.00 91.50 179 GLN A C 1
ATOM 1440 O O . GLN A 1 179 ? -15.010 11.687 17.700 1.00 91.50 179 GLN A O 1
ATOM 1445 N N . VAL A 1 180 ? -13.529 10.916 16.201 1.00 89.81 180 VAL A N 1
ATOM 1446 C CA . VAL A 1 180 ? -12.912 9.946 17.117 1.00 89.81 180 VAL A CA 1
ATOM 1447 C C . VAL A 1 180 ? -12.163 10.662 18.239 1.00 89.81 180 VAL A C 1
ATOM 1449 O O . VAL A 1 180 ? -12.346 10.307 19.404 1.00 89.81 180 VAL A O 1
ATOM 1452 N N . ILE A 1 181 ? -11.382 11.694 17.912 1.00 85.75 181 ILE A N 1
ATOM 1453 C CA . ILE A 1 181 ? -10.628 12.487 18.893 1.00 85.75 181 ILE A CA 1
ATOM 1454 C C . IL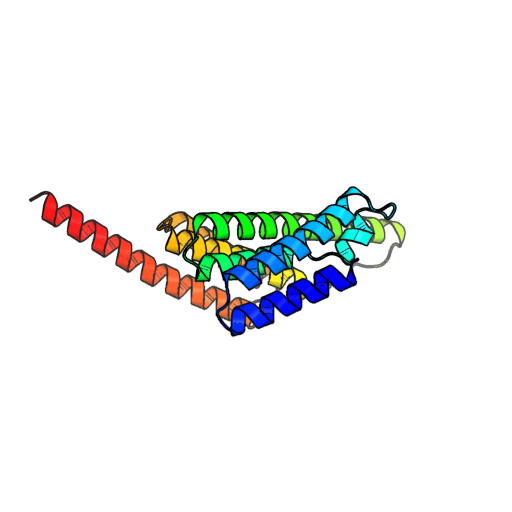E A 1 181 ? -11.583 13.170 19.879 1.00 85.75 181 ILE A C 1
ATOM 1456 O O . ILE A 1 181 ? -11.399 13.056 21.091 1.00 85.75 181 ILE A O 1
ATOM 1460 N N . LEU A 1 182 ? -12.656 13.798 19.386 1.00 89.19 182 LEU A N 1
ATOM 1461 C CA . LEU A 1 182 ? -13.663 14.442 20.236 1.00 89.19 182 LEU A CA 1
ATOM 1462 C C . LEU A 1 182 ? -14.330 13.448 21.202 1.00 89.19 182 LEU A C 1
ATOM 1464 O O . LEU A 1 182 ? -14.470 13.736 22.391 1.00 89.19 182 LEU A O 1
ATOM 1468 N N . LYS A 1 183 ? -14.683 12.245 20.725 1.00 87.88 183 LYS A N 1
ATOM 1469 C CA . LYS A 1 183 ? -15.255 11.179 21.571 1.00 87.88 183 LYS A CA 1
ATOM 1470 C C . LYS A 1 183 ? -14.271 10.657 22.622 1.00 87.88 183 LYS A C 1
ATOM 1472 O O . LYS A 1 183 ? -14.687 10.260 23.709 1.00 87.88 183 LYS A O 1
ATOM 1477 N N . GLN A 1 184 ? -12.976 10.611 22.317 1.00 85.00 184 GLN A N 1
ATOM 1478 C CA . GLN A 1 184 ? -11.957 10.209 23.290 1.00 85.00 184 GLN A CA 1
ATOM 1479 C C . GLN A 1 184 ? -11.791 11.266 24.387 1.00 85.00 184 GLN A C 1
ATOM 1481 O O . GLN A 1 184 ? -11.754 10.920 25.567 1.00 85.00 184 GLN A O 1
ATOM 1486 N N . GLN A 1 185 ? -11.787 12.547 24.011 1.00 83.38 185 GLN A N 1
ATOM 1487 C CA . GLN A 1 185 ? -11.706 13.662 24.956 1.00 83.38 185 GLN A CA 1
ATOM 1488 C C . GLN A 1 185 ? -12.926 13.732 25.881 1.00 83.38 185 GLN A C 1
ATOM 1490 O O . GLN A 1 185 ? -12.774 13.961 27.080 1.00 83.38 185 GLN A O 1
ATOM 1495 N N . SER A 1 186 ? -14.137 13.496 25.361 1.00 83.50 186 SER A N 1
ATOM 1496 C CA . SER A 1 186 ? -15.346 13.487 26.192 1.00 83.50 186 SER A CA 1
ATOM 1497 C C . SER A 1 186 ? -15.328 12.350 27.219 1.00 83.50 186 SER A C 1
ATOM 1499 O O . SER A 1 186 ? -15.709 12.566 28.364 1.00 83.50 186 SER A O 1
ATOM 1501 N N . ARG A 1 187 ? -14.829 11.164 26.836 1.00 80.69 187 ARG A N 1
ATOM 1502 C CA . ARG A 1 187 ? -14.704 9.998 27.730 1.00 80.69 187 ARG A CA 1
ATOM 1503 C C . ARG A 1 187 ? -13.691 10.211 28.856 1.00 80.69 187 ARG A C 1
ATOM 1505 O O . ARG A 1 187 ? -13.963 9.815 29.985 1.00 80.69 187 ARG A O 1
ATOM 1512 N N . GLN A 1 188 ? -12.559 10.852 28.564 1.00 74.62 188 GLN A N 1
ATOM 1513 C CA . GLN A 1 188 ? -11.541 11.164 29.575 1.00 74.62 188 GLN A CA 1
ATOM 1514 C C . GLN A 1 188 ? -12.033 12.197 30.597 1.00 74.62 188 GLN A C 1
ATOM 1516 O O . GLN A 1 188 ? -11.744 12.070 31.781 1.00 74.62 188 GLN A O 1
ATOM 1521 N N . LYS A 1 189 ? -12.831 13.186 30.168 1.00 72.19 189 LYS A N 1
ATOM 1522 C CA . LYS A 1 189 ? -13.445 14.162 31.085 1.00 72.19 189 LYS A CA 1
ATOM 1523 C C . LYS A 1 189 ? -14.481 13.524 32.013 1.00 72.19 189 LYS A C 1
ATOM 1525 O O . LYS A 1 189 ? -14.563 13.905 33.171 1.00 72.19 189 LYS A O 1
ATOM 1530 N N . SER A 1 190 ? -15.242 12.541 31.529 1.00 67.44 190 SER A N 1
ATOM 1531 C CA . SER A 1 190 ? -16.223 11.815 32.347 1.00 67.44 190 SER A CA 1
ATOM 1532 C C . SER A 1 190 ? -15.622 10.789 33.314 1.00 67.44 190 SER A C 1
ATOM 1534 O O . SER A 1 190 ? -16.326 10.371 34.218 1.00 67.44 190 SER A O 1
ATOM 1536 N N . SER A 1 191 ? -14.368 10.358 33.131 1.00 66.19 191 SER A N 1
ATOM 1537 C CA . SER A 1 191 ? -13.687 9.449 34.072 1.00 66.19 191 SER A CA 1
ATOM 1538 C C . SER A 1 191 ? -12.842 10.172 35.125 1.00 66.19 191 SER A C 1
ATOM 1540 O O . SER A 1 191 ? -12.265 9.517 35.986 1.00 66.19 191 SER A O 1
ATOM 1542 N N . ALA A 1 192 ? -12.683 11.491 34.995 1.00 60.12 192 ALA A N 1
ATOM 1543 C CA . ALA A 1 192 ? -11.901 12.332 35.901 1.00 60.12 192 ALA A CA 1
ATOM 1544 C C . ALA A 1 192 ? -12.768 13.095 36.925 1.00 60.12 192 ALA A C 1
ATOM 1546 O O . ALA A 1 192 ? -12.211 13.715 37.828 1.00 60.12 192 ALA A O 1
ATOM 1547 N N . ASN A 1 193 ? -14.096 13.037 36.773 1.00 51.34 193 ASN A N 1
ATOM 1548 C CA . ASN A 1 193 ? -15.107 13.525 37.718 1.00 51.34 193 ASN A CA 1
ATOM 1549 C C . ASN A 1 193 ? -15.757 12.341 38.432 1.00 51.34 193 ASN A C 1
ATOM 1551 O O . ASN A 1 193 ? -16.155 12.524 39.600 1.00 51.34 193 ASN A O 1
#

Secondary structure (DSSP, 8-state):
-HHHHHHHHHHHHHHHHTT-HHHHHHHHHHHHHHHHHHHHH-SS-HHHHHTT--HHHHHHHHHHHHHHTT-HHHHHHHHHHHHHHHHHHHHHHHHHHHHHHHHH----------HHHHHHHHHHHHHHHHHHHHTT-HHHHHHHHHHHHHHHHHHH-TTSHHHHHHHHHHHHHHHHHHHHHHHHHHHHHHT--